Protein AF-A0A6I7R7X5-F1 (afdb_monomer_lite)

Structure (mmCIF, N/CA/C/O backbone):
data_AF-A0A6I7R7X5-F1
#
_entry.id   AF-A0A6I7R7X5-F1
#
loop_
_atom_site.group_PDB
_atom_site.id
_atom_site.type_symbol
_atom_site.label_atom_id
_atom_site.label_alt_id
_atom_site.label_comp_id
_atom_site.label_asym_id
_atom_site.label_entity_id
_atom_site.label_seq_id
_atom_site.pdbx_PDB_ins_code
_atom_site.Cartn_x
_atom_site.Cartn_y
_atom_site.Cartn_z
_atom_site.occupancy
_atom_site.B_iso_or_equiv
_atom_site.auth_seq_id
_atom_site.auth_comp_id
_atom_site.auth_asym_id
_atom_site.auth_atom_id
_atom_site.pdbx_PDB_model_num
ATOM 1 N N . MET A 1 1 ? 7.894 6.195 9.781 1.00 63.88 1 MET A N 1
ATOM 2 C CA . MET A 1 1 ? 9.058 6.650 8.987 1.00 63.88 1 MET A CA 1
ATOM 3 C C . MET A 1 1 ? 8.649 7.909 8.243 1.00 63.88 1 MET A C 1
ATOM 5 O O . MET A 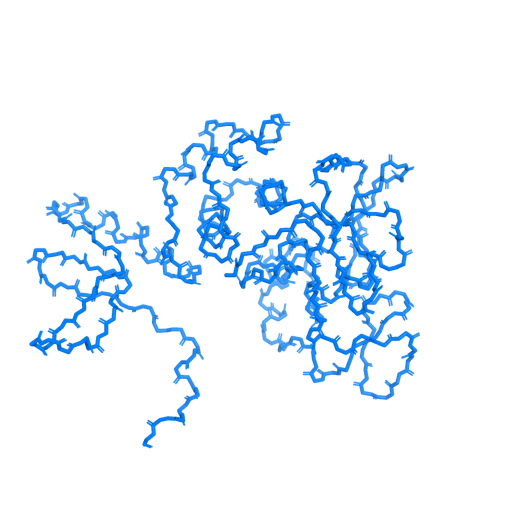1 1 ? 7.535 7.933 7.739 1.00 63.88 1 MET A O 1
ATOM 9 N N . THR A 1 2 ? 9.486 8.947 8.196 1.00 79.88 2 THR A N 1
ATOM 10 C CA . THR A 1 2 ? 9.161 10.170 7.440 1.00 79.88 2 THR A CA 1
ATOM 11 C C . THR A 1 2 ? 9.721 10.036 6.031 1.00 79.88 2 THR A C 1
ATOM 13 O O . THR A 1 2 ? 10.937 9.996 5.860 1.00 79.88 2 THR A O 1
ATOM 16 N N . LEU A 1 3 ? 8.842 9.926 5.036 1.00 90.31 3 LEU A N 1
ATOM 17 C CA . LEU A 1 3 ? 9.225 9.891 3.624 1.00 90.31 3 LEU A CA 1
ATOM 18 C C . LEU A 1 3 ? 9.450 11.313 3.106 1.00 90.31 3 LEU A C 1
ATOM 20 O O . LEU A 1 3 ? 8.731 12.232 3.497 1.00 90.31 3 LEU A O 1
ATOM 24 N N . PHE A 1 4 ? 10.419 11.495 2.212 1.00 92.50 4 PHE A N 1
ATOM 25 C CA . PHE A 1 4 ? 10.677 12.779 1.562 1.00 92.50 4 PHE A CA 1
ATOM 26 C C . PHE A 1 4 ? 11.365 12.586 0.205 1.00 92.50 4 PHE A C 1
ATOM 28 O O . PHE A 1 4 ? 11.971 11.546 -0.060 1.00 92.50 4 PHE A O 1
ATOM 35 N N . ASP A 1 5 ? 11.270 13.599 -0.652 1.00 94.88 5 ASP A N 1
ATOM 36 C CA . ASP A 1 5 ? 11.942 13.624 -1.951 1.00 94.88 5 ASP A CA 1
ATOM 37 C C . ASP A 1 5 ? 13.467 13.730 -1.785 1.00 94.88 5 ASP A C 1
ATOM 39 O O . ASP A 1 5 ? 13.961 14.563 -1.026 1.00 94.88 5 ASP A O 1
ATOM 43 N N . GLY A 1 6 ? 14.219 12.876 -2.476 1.00 92.88 6 GLY A N 1
ATOM 44 C CA . GLY A 1 6 ? 15.670 12.756 -2.339 1.00 92.88 6 GLY A CA 1
ATOM 45 C C . GLY A 1 6 ? 16.131 11.795 -1.240 1.00 92.88 6 GLY A C 1
ATOM 46 O O . GLY A 1 6 ? 17.330 11.727 -0.962 1.00 92.88 6 GLY A O 1
ATOM 47 N N . MET A 1 7 ? 15.225 11.051 -0.592 1.00 92.56 7 MET A N 1
ATOM 48 C CA . MET A 1 7 ? 15.626 10.088 0.438 1.00 92.56 7 MET A CA 1
ATOM 49 C C . MET A 1 7 ? 16.496 8.961 -0.137 1.00 92.56 7 MET A C 1
ATOM 51 O O . MET A 1 7 ? 16.309 8.503 -1.267 1.00 92.56 7 MET A O 1
ATOM 55 N N . THR A 1 8 ? 17.455 8.508 0.670 1.00 90.00 8 THR A N 1
ATOM 56 C CA . THR A 1 8 ? 18.358 7.404 0.335 1.00 90.00 8 THR A CA 1
ATOM 57 C C . THR A 1 8 ? 18.046 6.207 1.213 1.00 90.00 8 THR A C 1
ATOM 59 O O . THR A 1 8 ? 18.073 6.325 2.435 1.00 90.00 8 THR A O 1
ATOM 62 N N . ASN A 1 9 ? 17.808 5.058 0.588 1.00 81.94 9 ASN A N 1
ATOM 63 C CA . ASN A 1 9 ? 17.548 3.795 1.261 1.00 81.94 9 ASN A CA 1
ATOM 64 C C . ASN A 1 9 ? 18.475 2.706 0.712 1.00 81.94 9 ASN A C 1
ATOM 66 O O . ASN A 1 9 ? 18.799 2.672 -0.473 1.00 81.94 9 ASN A O 1
ATOM 70 N N . ALA A 1 10 ? 18.875 1.770 1.566 1.00 75.81 10 ALA A N 1
ATOM 71 C CA . ALA A 1 10 ? 19.396 0.498 1.083 1.00 75.81 10 ALA A CA 1
ATOM 72 C C . ALA A 1 10 ? 18.215 -0.376 0.639 1.00 75.81 10 ALA A C 1
ATOM 74 O O . ALA A 1 10 ? 17.168 -0.375 1.293 1.00 75.81 10 ALA A O 1
ATOM 75 N N . THR A 1 11 ? 18.363 -1.133 -0.450 1.00 72.75 11 THR A N 1
ATOM 76 C CA . THR A 1 11 ? 17.376 -2.180 -0.745 1.00 72.75 11 THR A CA 1
ATOM 77 C C . THR A 1 11 ? 17.617 -3.352 0.201 1.00 72.75 11 THR A C 1
ATOM 79 O O . THR A 1 11 ? 18.746 -3.839 0.272 1.00 72.75 11 THR A O 1
ATOM 82 N N . PRO A 1 12 ? 16.592 -3.883 0.884 1.00 73.19 12 PRO A N 1
ATOM 83 C CA . PRO A 1 12 ? 16.758 -5.128 1.629 1.00 73.19 12 PRO A CA 1
ATOM 84 C C . PRO A 1 12 ? 16.971 -6.331 0.692 1.00 73.19 12 PRO A C 1
ATOM 86 O O . PRO A 1 12 ? 17.407 -7.390 1.136 1.00 73.19 12 PRO A O 1
ATOM 89 N N . TRP A 1 13 ? 16.676 -6.185 -0.606 1.00 82.31 13 TRP A N 1
ATOM 90 C CA . TRP A 1 13 ? 16.773 -7.262 -1.588 1.00 82.31 13 TRP A CA 1
ATOM 91 C C . TRP A 1 13 ? 18.144 -7.284 -2.280 1.00 82.31 13 TRP A C 1
ATOM 93 O O . TRP A 1 13 ? 18.538 -6.274 -2.870 1.00 82.31 13 TRP A O 1
ATOM 103 N N . PRO A 1 14 ? 18.854 -8.425 -2.272 1.00 86.81 14 PRO A N 1
ATOM 104 C CA . PRO A 1 14 ? 20.121 -8.594 -2.979 1.00 86.81 14 PRO A CA 1
ATOM 105 C C . PRO A 1 14 ? 19.879 -8.877 -4.472 1.00 86.81 14 PRO A C 1
ATOM 107 O O . PRO A 1 14 ? 20.069 -10.001 -4.940 1.00 86.81 14 PRO A O 1
ATOM 110 N N . ILE A 1 15 ? 19.418 -7.864 -5.213 1.00 91.12 15 ILE A N 1
ATOM 111 C CA . ILE A 1 15 ? 19.180 -7.957 -6.661 1.00 91.12 15 ILE A CA 1
ATOM 112 C C . ILE A 1 15 ? 20.525 -8.106 -7.387 1.00 91.12 15 ILE A C 1
ATOM 114 O O . ILE A 1 15 ? 21.454 -7.331 -7.15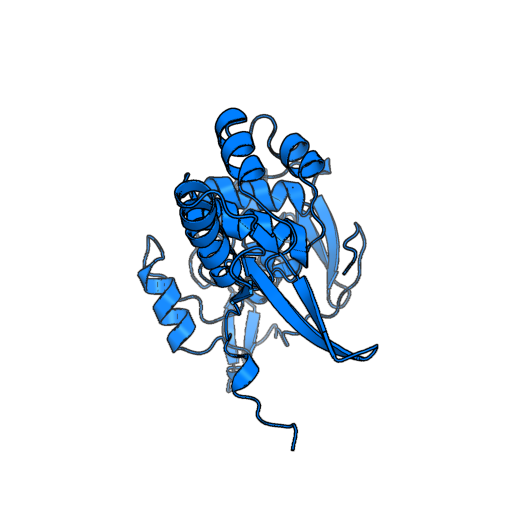9 1.00 91.12 15 ILE A O 1
ATOM 118 N N . LYS A 1 16 ? 20.631 -9.107 -8.264 1.00 90.19 16 LYS A N 1
ATOM 119 C CA . LYS A 1 16 ? 21.828 -9.405 -9.063 1.00 90.19 16 LYS A CA 1
ATOM 120 C C . LYS A 1 16 ? 21.567 -9.148 -10.542 1.00 90.19 16 LYS A C 1
ATOM 122 O O . LYS A 1 16 ? 20.490 -9.471 -11.028 1.00 90.19 16 LYS A O 1
ATOM 127 N N . SER A 1 17 ? 22.574 -8.669 -11.269 1.00 89.81 17 SER A N 1
ATOM 128 C CA . SER A 1 17 ? 22.498 -8.417 -12.723 1.00 89.81 17 SER A CA 1
ATOM 129 C C . SER A 1 17 ? 22.977 -9.595 -13.588 1.00 89.81 17 SER A C 1
ATOM 131 O O . SER A 1 17 ? 23.127 -9.462 -14.801 1.00 89.81 17 SER A O 1
ATOM 133 N N . ALA A 1 18 ? 23.289 -10.739 -12.970 1.00 88.44 18 ALA A N 1
ATOM 134 C CA . ALA A 1 18 ? 23.755 -11.941 -13.651 1.00 88.44 18 ALA A CA 1
ATOM 135 C C . ALA A 1 18 ? 23.091 -13.195 -13.057 1.00 88.44 18 ALA A C 1
ATOM 137 O O . ALA A 1 18 ? 22.827 -13.217 -11.849 1.00 88.44 18 ALA A O 1
ATOM 138 N N . PRO A 1 19 ? 22.848 -14.238 -13.874 1.00 88.56 19 PRO A N 1
ATOM 139 C CA . PRO A 1 19 ? 22.370 -15.522 -13.380 1.00 88.56 19 PRO A CA 1
ATOM 140 C C . PRO A 1 19 ? 23.378 -16.151 -12.412 1.00 88.56 19 PRO A C 1
ATOM 142 O O . PRO A 1 19 ? 24.583 -16.116 -12.657 1.00 88.56 19 PRO A O 1
ATOM 145 N N . ASP A 1 20 ? 22.878 -16.768 -11.347 1.00 88.56 20 ASP A N 1
ATOM 146 C CA . ASP A 1 20 ? 23.680 -17.429 -10.314 1.00 88.56 20 ASP A CA 1
ATOM 147 C C . ASP A 1 20 ? 22.885 -18.625 -9.753 1.00 88.56 20 ASP A C 1
ATOM 149 O O . ASP A 1 20 ? 21.664 -18.493 -9.583 1.00 88.56 20 ASP A O 1
ATOM 153 N N . PRO A 1 21 ? 23.497 -19.800 -9.488 1.00 90.69 21 PRO A N 1
ATOM 154 C CA . PRO A 1 21 ? 22.796 -20.917 -8.863 1.00 90.69 21 PRO A CA 1
ATOM 155 C C . PRO A 1 21 ? 22.046 -20.510 -7.589 1.00 90.69 21 PRO A C 1
ATOM 157 O O . PRO A 1 21 ? 22.566 -19.796 -6.735 1.00 90.69 21 PRO A O 1
ATOM 160 N N . GLY A 1 22 ? 20.801 -20.975 -7.457 1.00 91.94 22 GLY A N 1
ATOM 161 C CA . GLY A 1 22 ? 19.943 -20.610 -6.326 1.00 91.94 22 GLY A CA 1
ATOM 162 C C . GLY A 1 22 ? 19.349 -19.201 -6.413 1.00 91.94 22 GLY A C 1
ATOM 163 O O . GLY A 1 22 ? 18.889 -18.682 -5.399 1.00 91.94 22 GLY A O 1
ATOM 164 N N . CYS A 1 23 ? 19.349 -18.577 -7.594 1.00 94.69 23 CYS A N 1
ATOM 165 C CA . CYS A 1 23 ? 18.595 -17.357 -7.868 1.00 94.69 23 CYS A CA 1
ATOM 166 C C . CYS A 1 23 ? 17.497 -17.612 -8.905 1.00 94.69 23 CYS A C 1
ATOM 168 O O . CYS A 1 23 ? 17.667 -18.420 -9.816 1.00 94.69 23 CYS A O 1
ATOM 170 N N . GLU A 1 24 ? 16.396 -16.878 -8.789 1.00 95.12 24 GLU A N 1
ATOM 171 C CA . GLU A 1 24 ? 15.332 -16.832 -9.787 1.00 95.12 24 GLU A CA 1
ATOM 172 C C . GLU A 1 24 ? 15.307 -15.493 -10.508 1.00 95.12 24 GLU A C 1
ATOM 174 O O . GLU A 1 24 ? 15.680 -14.455 -9.959 1.00 95.12 24 GLU A O 1
ATOM 179 N N . GLN A 1 25 ? 14.882 -15.532 -11.766 1.00 96.81 25 GLN A N 1
ATOM 180 C CA . GLN A 1 25 ? 14.762 -14.350 -12.601 1.00 96.81 25 GLN A CA 1
ATOM 181 C C . GLN A 1 25 ? 13.554 -13.513 -12.168 1.00 96.81 25 GLN A C 1
ATOM 183 O O . GLN A 1 25 ? 12.479 -14.056 -11.933 1.00 96.81 25 GLN A O 1
ATOM 188 N N . ILE A 1 26 ? 13.728 -12.192 -12.082 1.00 96.19 26 ILE A N 1
ATOM 189 C CA . ILE A 1 26 ? 12.667 -11.250 -11.673 1.00 96.19 26 ILE A CA 1
ATOM 190 C C . ILE A 1 26 ? 12.398 -10.152 -12.714 1.00 96.19 26 ILE A C 1
ATOM 192 O O . ILE A 1 26 ? 11.405 -9.437 -12.615 1.00 96.19 26 ILE A O 1
ATOM 196 N N . SER A 1 27 ? 13.279 -10.023 -13.709 1.00 96.56 27 SER A N 1
ATOM 197 C CA . SER A 1 27 ? 13.118 -9.199 -14.912 1.00 96.56 27 SER A CA 1
ATOM 198 C C . SER A 1 27 ? 14.061 -9.703 -16.015 1.00 96.56 27 SER A C 1
ATOM 200 O O . SER A 1 27 ? 14.742 -10.715 -15.836 1.00 96.56 27 SER A O 1
ATOM 202 N N . ALA A 1 28 ? 14.157 -9.018 -17.159 1.00 94.56 28 ALA A N 1
ATOM 203 C CA . ALA A 1 28 ? 14.995 -9.477 -18.269 1.00 94.56 28 ALA A CA 1
ATOM 204 C C . ALA A 1 28 ? 16.484 -9.628 -17.896 1.00 94.56 28 ALA A C 1
ATOM 206 O O . ALA A 1 28 ? 17.160 -10.505 -18.435 1.00 94.56 28 ALA A O 1
ATOM 207 N N . ARG A 1 29 ? 16.998 -8.789 -16.988 1.00 94.56 29 ARG A N 1
ATOM 208 C CA . ARG A 1 29 ? 18.420 -8.742 -16.607 1.00 94.56 29 ARG A CA 1
ATOM 209 C C . ARG A 1 29 ? 18.683 -8.921 -15.116 1.00 94.56 29 ARG A C 1
ATOM 211 O O . ARG A 1 29 ? 19.847 -8.901 -14.725 1.00 94.56 29 ARG A O 1
ATOM 218 N N . HIS A 1 30 ? 17.647 -9.113 -14.303 1.00 96.25 30 HIS A N 1
ATOM 219 C CA . HIS A 1 30 ? 17.798 -9.172 -12.854 1.00 96.25 30 HIS A CA 1
ATOM 220 C C . HIS A 1 30 ? 17.305 -10.477 -12.245 1.00 96.25 30 HIS A C 1
ATOM 222 O O . HIS A 1 30 ? 16.324 -11.080 -12.686 1.00 96.25 30 HIS A O 1
ATOM 228 N N . PHE A 1 31 ? 17.999 -10.877 -11.184 1.00 96.56 31 PHE A N 1
ATOM 229 C CA . PHE A 1 31 ? 17.793 -12.121 -10.462 1.00 96.56 31 PHE A CA 1
ATOM 230 C C . PHE A 1 31 ? 17.778 -11.863 -8.957 1.00 96.56 31 PHE A C 1
ATOM 232 O O . PHE A 1 31 ? 18.444 -10.949 -8.465 1.00 96.56 31 PHE A O 1
ATOM 239 N N . LEU A 1 32 ? 17.049 -12.696 -8.223 1.00 95.62 32 LEU A N 1
ATOM 240 C CA . LEU A 1 32 ? 16.958 -12.650 -6.772 1.00 95.62 32 LEU A CA 1
ATOM 241 C C . LEU A 1 32 ? 17.258 -14.038 -6.186 1.00 95.62 32 LEU A C 1
ATOM 243 O O . LEU A 1 32 ? 16.748 -15.024 -6.716 1.00 95.62 32 LEU A O 1
ATOM 247 N N . PRO A 1 33 ? 18.052 -14.159 -5.107 1.00 95.12 33 PRO A N 1
ATOM 248 C CA . PRO A 1 33 ? 18.221 -15.425 -4.399 1.00 95.12 33 PRO A CA 1
ATOM 249 C C . PRO A 1 33 ? 16.877 -16.025 -3.984 1.00 95.12 33 PRO A C 1
ATOM 251 O O . PRO A 1 33 ? 15.993 -15.298 -3.530 1.00 95.12 33 PRO A O 1
ATOM 254 N N . THR A 1 34 ? 16.737 -17.348 -4.070 1.00 93.75 34 THR A N 1
ATOM 255 C CA . THR A 1 34 ? 15.495 -18.048 -3.698 1.00 93.75 34 THR A CA 1
ATOM 256 C C . THR A 1 34 ? 15.089 -17.785 -2.249 1.00 93.75 34 THR A C 1
ATOM 258 O O . THR A 1 34 ? 13.903 -17.715 -1.946 1.00 93.75 34 THR A O 1
ATOM 261 N N . SER A 1 35 ? 16.058 -17.555 -1.357 1.00 92.88 35 SER A N 1
ATOM 262 C CA . SER A 1 35 ? 15.825 -17.186 0.045 1.00 92.88 35 SER A CA 1
ATOM 263 C C . SER A 1 35 ? 15.178 -15.812 0.241 1.00 92.88 35 SER A C 1
ATOM 265 O O . SER A 1 35 ? 14.648 -15.545 1.315 1.00 92.88 35 SER A O 1
ATOM 267 N N . ALA A 1 36 ? 15.226 -14.941 -0.768 1.00 94.00 36 ALA A N 1
ATOM 268 C CA . ALA A 1 36 ? 14.601 -13.621 -0.757 1.00 94.00 36 ALA A CA 1
ATOM 269 C C . ALA A 1 36 ? 13.276 -13.586 -1.546 1.00 94.00 36 ALA A C 1
ATOM 271 O O . ALA A 1 36 ? 12.643 -12.530 -1.630 1.00 94.00 36 ALA A O 1
ATOM 272 N N . LEU A 1 37 ? 12.847 -14.718 -2.118 1.00 95.12 37 LEU A N 1
ATOM 273 C CA . LEU A 1 37 ? 11.518 -14.858 -2.707 1.00 95.12 37 LEU A CA 1
ATOM 274 C C . LEU A 1 37 ? 10.446 -14.932 -1.619 1.00 95.12 37 LEU A C 1
ATOM 276 O O . LEU A 1 37 ? 10.689 -15.277 -0.462 1.00 95.12 37 LEU A O 1
ATOM 280 N N . ARG A 1 38 ? 9.220 -14.613 -2.019 1.00 95.00 38 ARG A N 1
ATOM 281 C CA . ARG A 1 38 ? 8.042 -14.702 -1.164 1.00 95.00 38 ARG A CA 1
ATOM 282 C C . ARG A 1 38 ? 7.687 -16.170 -0.903 1.00 95.00 38 ARG A C 1
ATOM 284 O O . ARG A 1 38 ? 7.879 -17.015 -1.779 1.00 95.00 38 ARG A O 1
ATOM 291 N N . PRO A 1 39 ? 7.104 -16.495 0.264 1.00 94.94 39 PRO A N 1
ATOM 292 C CA . PRO A 1 39 ? 6.680 -17.858 0.544 1.00 94.94 39 PRO A CA 1
ATOM 293 C C . PRO A 1 39 ? 5.572 -18.294 -0.423 1.00 94.94 39 PRO A C 1
ATOM 295 O O . PRO A 1 39 ? 4.612 -17.557 -0.661 1.00 94.94 39 PRO A O 1
ATOM 298 N N . THR A 1 40 ? 5.667 -19.525 -0.932 1.00 95.31 40 THR A N 1
ATOM 299 C CA . THR A 1 40 ? 4.779 -20.066 -1.977 1.00 95.31 40 THR A CA 1
ATOM 300 C C . THR A 1 40 ? 3.294 -19.936 -1.636 1.00 95.31 40 THR A C 1
ATOM 302 O O . THR A 1 40 ? 2.494 -19.587 -2.497 1.00 95.31 40 THR A O 1
ATOM 305 N N . TRP A 1 41 ? 2.905 -20.160 -0.376 1.00 95.00 41 TRP A N 1
ATOM 306 C CA . TRP A 1 41 ? 1.501 -20.056 0.036 1.00 95.00 41 TRP A CA 1
ATOM 307 C C . TRP A 1 41 ? 0.928 -18.644 -0.163 1.00 95.00 41 TRP A C 1
ATOM 309 O O . TRP A 1 41 ? -0.240 -18.514 -0.526 1.00 95.00 41 TRP A O 1
ATOM 319 N N . ALA A 1 42 ? 1.737 -17.598 0.041 1.00 94.06 42 ALA A N 1
ATOM 320 C CA . ALA A 1 42 ? 1.312 -16.210 -0.126 1.00 94.06 42 ALA A CA 1
ATOM 321 C C . ALA A 1 42 ? 1.200 -15.855 -1.612 1.00 94.06 42 ALA A C 1
ATOM 323 O O . ALA A 1 42 ? 0.231 -15.227 -2.027 1.00 94.06 42 ALA A O 1
ATOM 324 N N . VAL A 1 43 ? 2.146 -16.337 -2.424 1.00 96.69 43 VAL A N 1
ATOM 325 C CA . VAL A 1 43 ? 2.123 -16.176 -3.886 1.00 96.69 43 VAL A CA 1
ATOM 326 C C . VAL A 1 43 ? 0.859 -16.804 -4.478 1.00 96.69 43 VAL A C 1
ATOM 328 O O . VAL A 1 43 ? 0.140 -16.150 -5.229 1.00 96.69 43 VAL A O 1
ATOM 331 N N . LEU A 1 44 ? 0.539 -18.040 -4.084 1.00 96.69 44 LEU A N 1
ATOM 332 C CA . LEU A 1 44 ? -0.663 -18.745 -4.538 1.00 96.69 44 LEU A CA 1
ATOM 333 C C . LEU A 1 44 ? -1.960 -18.116 -4.006 1.00 96.69 44 LEU A C 1
ATOM 335 O O . LEU A 1 44 ? -3.005 -18.202 -4.651 1.00 96.69 44 LEU A O 1
ATOM 339 N N . ALA A 1 45 ? -1.938 -17.515 -2.814 1.00 94.38 45 ALA A N 1
ATOM 340 C CA . ALA A 1 45 ? -3.091 -16.790 -2.291 1.00 94.38 45 ALA A CA 1
ATOM 341 C C . ALA A 1 45 ? -3.406 -15.558 -3.148 1.00 94.38 45 ALA A C 1
ATOM 343 O O . ALA A 1 45 ? -4.545 -15.428 -3.593 1.00 94.38 45 ALA A O 1
ATOM 344 N N . ASP A 1 46 ? -2.400 -14.740 -3.450 1.00 95.06 46 ASP A N 1
ATOM 345 C CA . ASP A 1 46 ? -2.561 -13.539 -4.272 1.00 95.06 46 ASP A CA 1
ATOM 346 C C . ASP A 1 46 ? -2.894 -13.870 -5.732 1.00 95.06 46 ASP A C 1
ATOM 348 O O . ASP A 1 46 ? -3.741 -13.228 -6.348 1.00 95.06 46 ASP A O 1
ATOM 352 N N . ALA A 1 47 ? -2.287 -14.917 -6.297 1.00 96.25 47 ALA A N 1
ATOM 353 C CA . ALA A 1 47 ? -2.590 -15.344 -7.660 1.00 96.25 47 ALA A CA 1
ATOM 354 C C . ALA A 1 47 ? -4.069 -15.743 -7.824 1.00 96.25 47 ALA A C 1
ATOM 356 O O . ALA A 1 47 ? -4.657 -15.518 -8.877 1.00 96.25 47 ALA A O 1
ATOM 357 N N . ARG A 1 48 ? -4.719 -16.287 -6.784 1.00 95.56 48 ARG A N 1
ATOM 358 C CA . ARG A 1 48 ? -6.152 -16.637 -6.843 1.00 95.56 48 ARG A CA 1
ATOM 359 C C . ARG A 1 48 ? -7.071 -15.422 -6.942 1.00 95.56 48 ARG A C 1
ATOM 361 O O . ARG A 1 48 ? -8.162 -15.555 -7.491 1.00 95.56 48 ARG A O 1
ATOM 368 N N . THR A 1 49 ? -6.663 -14.275 -6.408 1.00 89.94 49 THR A N 1
ATOM 369 C CA . THR A 1 49 ? -7.437 -13.025 -6.471 1.00 89.94 49 THR A CA 1
ATOM 370 C C . THR A 1 49 ? -6.993 -12.122 -7.622 1.00 89.94 49 THR A C 1
ATOM 372 O O . THR A 1 49 ? -7.735 -11.226 -8.019 1.00 89.94 49 THR A O 1
ATOM 375 N N . HIS A 1 50 ? -5.825 -12.383 -8.215 1.00 93.69 50 HIS A N 1
ATOM 376 C CA . HIS A 1 50 ? -5.334 -11.654 -9.376 1.00 93.69 50 HIS A CA 1
ATOM 377 C C . HIS A 1 50 ? -6.200 -11.912 -10.631 1.00 93.69 50 HIS A C 1
ATOM 379 O O . HIS A 1 50 ? -6.403 -13.074 -10.998 1.00 93.69 50 HIS A O 1
ATOM 385 N N . PRO A 1 51 ? -6.616 -10.877 -11.395 1.00 91.81 51 PRO A N 1
ATOM 386 C CA . PRO A 1 51 ? -7.496 -11.033 -12.564 1.00 91.81 51 PRO A CA 1
ATOM 387 C C . PRO A 1 51 ? -6.975 -11.963 -13.669 1.00 91.81 51 PRO A C 1
ATOM 389 O O . PRO A 1 51 ? -7.747 -12.460 -14.484 1.00 91.81 51 PRO A O 1
ATOM 392 N N . ARG A 1 52 ? -5.653 -12.160 -13.728 1.00 95.31 52 ARG A N 1
ATOM 393 C CA . ARG A 1 52 ? -4.968 -13.014 -14.716 1.00 95.31 52 ARG A CA 1
ATOM 394 C C . ARG A 1 52 ? -4.285 -14.236 -14.098 1.00 95.31 52 ARG A C 1
ATOM 396 O O . ARG A 1 52 ? -3.514 -14.895 -14.781 1.00 95.31 52 ARG A O 1
ATOM 403 N N . SER A 1 53 ? -4.508 -14.479 -12.807 1.00 96.00 53 SER A N 1
ATOM 404 C CA . SER A 1 53 ? -3.893 -15.578 -12.055 1.00 96.00 53 SER A CA 1
ATOM 405 C C . SER A 1 53 ? -2.368 -15.654 -12.168 1.00 96.00 53 SER A C 1
ATOM 407 O O . SER A 1 53 ? -1.806 -16.725 -12.371 1.00 96.00 53 SER A O 1
ATOM 409 N N . ILE A 1 54 ? -1.698 -14.501 -12.070 1.00 96.56 54 ILE A N 1
ATOM 410 C CA . ILE A 1 54 ? -0.241 -14.425 -12.191 1.00 96.56 54 ILE A CA 1
ATOM 411 C C . ILE A 1 54 ? 0.384 -14.642 -10.822 1.00 96.56 54 ILE A C 1
ATOM 413 O O . ILE A 1 54 ? -0.027 -14.043 -9.830 1.00 96.56 54 ILE A O 1
ATOM 417 N N . GLU A 1 55 ? 1.407 -15.483 -10.798 1.00 97.12 55 GLU A N 1
ATOM 418 C CA . GLU A 1 55 ? 2.201 -15.767 -9.616 1.00 97.12 55 GLU A CA 1
ATOM 419 C C . GLU A 1 55 ? 3.393 -14.811 -9.543 1.00 97.12 55 GLU A C 1
ATOM 421 O O . GLU A 1 55 ? 4.332 -14.877 -10.336 1.00 97.12 55 GLU A O 1
ATOM 426 N N . TYR A 1 56 ? 3.358 -13.908 -8.567 1.00 97.06 56 TYR A N 1
ATOM 427 C CA . TYR A 1 56 ? 4.454 -12.986 -8.286 1.00 97.06 56 TYR A CA 1
ATOM 428 C C . TYR A 1 56 ? 5.330 -13.522 -7.156 1.00 97.06 56 TYR A C 1
ATOM 430 O O . TYR A 1 56 ? 5.112 -13.194 -5.989 1.00 97.06 56 TYR A O 1
ATOM 438 N N . GLY A 1 57 ? 6.320 -14.349 -7.506 1.00 95.75 57 GLY A N 1
ATOM 439 C CA . GLY A 1 57 ? 7.260 -14.937 -6.543 1.00 95.75 57 GLY A CA 1
ATOM 440 C C . GLY A 1 57 ? 8.196 -13.918 -5.888 1.00 95.75 57 GLY A C 1
ATOM 441 O O . GLY A 1 57 ? 8.484 -14.005 -4.697 1.00 95.75 57 GLY A O 1
ATOM 442 N N . ALA A 1 58 ? 8.648 -12.917 -6.641 1.00 96.62 58 ALA A N 1
ATOM 443 C CA . ALA A 1 58 ? 9.537 -11.880 -6.128 1.00 96.62 58 ALA A CA 1
ATOM 444 C C . ALA A 1 58 ? 8.770 -10.733 -5.440 1.00 96.62 58 ALA A C 1
ATOM 446 O O . ALA A 1 58 ? 7.698 -10.348 -5.930 1.00 96.62 58 ALA A O 1
ATOM 447 N N . PRO A 1 59 ? 9.328 -10.135 -4.364 1.00 96.56 59 PRO A N 1
ATOM 448 C CA . PRO A 1 59 ? 8.744 -8.966 -3.711 1.00 96.56 59 PRO A CA 1
ATOM 449 C C . PRO A 1 59 ? 8.448 -7.828 -4.695 1.00 96.56 59 PRO A C 1
ATOM 451 O O . PRO A 1 59 ? 9.276 -7.512 -5.555 1.00 96.56 59 PRO A O 1
ATOM 454 N N . ALA A 1 60 ? 7.288 -7.183 -4.571 1.00 97.12 60 ALA A N 1
ATOM 455 C CA . ALA A 1 60 ? 6.809 -6.165 -5.508 1.00 97.12 60 ALA A CA 1
ATOM 456 C C . ALA A 1 60 ? 7.789 -5.000 -5.677 1.00 97.12 60 ALA A C 1
ATOM 458 O O . ALA A 1 60 ? 8.007 -4.533 -6.794 1.00 97.12 60 ALA A O 1
ATOM 459 N N . ALA A 1 61 ? 8.423 -4.566 -4.590 1.00 96.38 61 ALA A N 1
ATOM 460 C CA . ALA A 1 61 ? 9.435 -3.520 -4.628 1.00 96.38 61 ALA A CA 1
ATOM 461 C C . ALA A 1 61 ? 10.718 -3.964 -5.350 1.00 96.38 61 ALA A C 1
ATOM 463 O O . ALA A 1 61 ? 11.260 -3.197 -6.141 1.00 96.38 61 ALA A O 1
ATOM 464 N N . ALA A 1 62 ? 11.168 -5.211 -5.155 1.00 96.75 62 ALA A N 1
ATOM 465 C CA . ALA A 1 62 ? 12.316 -5.755 -5.881 1.00 96.75 62 ALA A CA 1
ATOM 466 C C . ALA A 1 62 ? 12.042 -5.808 -7.392 1.00 96.75 62 ALA A C 1
ATOM 468 O O . ALA A 1 62 ? 12.864 -5.343 -8.181 1.00 96.75 62 ALA A O 1
ATOM 469 N N . ARG A 1 63 ? 10.852 -6.290 -7.788 1.00 97.44 63 ARG A N 1
ATOM 470 C CA . ARG A 1 63 ? 10.396 -6.274 -9.190 1.00 97.44 63 ARG A CA 1
ATOM 471 C C . ARG A 1 63 ? 10.352 -4.852 -9.747 1.00 97.44 63 ARG A C 1
ATOM 473 O O . ARG A 1 63 ? 10.833 -4.607 -10.847 1.00 97.44 63 ARG A O 1
ATOM 480 N N . ALA A 1 64 ? 9.791 -3.912 -8.985 1.00 97.69 64 ALA A N 1
ATOM 481 C CA . ALA A 1 64 ? 9.658 -2.517 -9.393 1.00 97.69 64 ALA A CA 1
ATOM 482 C C . ALA A 1 64 ? 11.012 -1.850 -9.658 1.00 97.69 64 ALA A C 1
ATOM 484 O O . ALA A 1 64 ? 11.169 -1.209 -10.692 1.00 97.69 64 ALA A O 1
ATOM 485 N N . LEU A 1 65 ? 11.982 -2.027 -8.758 1.00 96.88 65 LEU A N 1
ATOM 486 C CA . LEU A 1 65 ? 13.324 -1.462 -8.909 1.00 96.88 65 LEU A CA 1
ATOM 487 C C . LEU A 1 65 ? 14.073 -2.104 -10.084 1.00 96.88 65 LEU A C 1
ATOM 489 O O . LEU A 1 65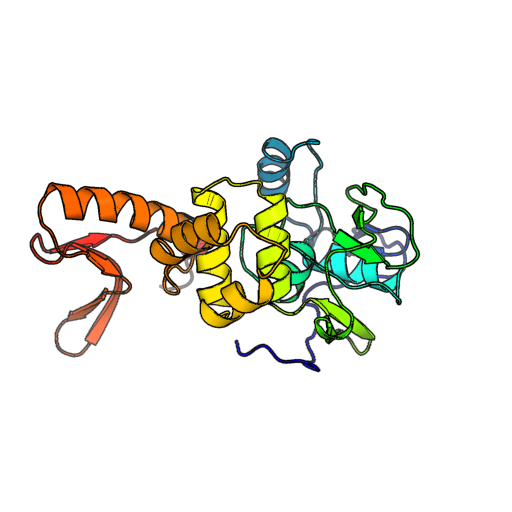 ? 14.581 -1.381 -10.934 1.00 96.88 65 LEU A O 1
ATOM 493 N N . ALA A 1 66 ? 14.059 -3.437 -10.193 1.00 96.62 66 ALA A N 1
ATOM 494 C CA . ALA A 1 66 ? 14.699 -4.156 -11.298 1.00 96.62 66 ALA A CA 1
ATOM 495 C C . ALA A 1 66 ? 14.159 -3.727 -12.675 1.00 96.62 66 ALA A C 1
ATOM 497 O O . ALA A 1 66 ? 14.922 -3.452 -13.601 1.00 96.62 66 ALA A O 1
ATOM 498 N N . LEU A 1 67 ? 12.834 -3.626 -12.811 1.00 97.38 67 LEU A N 1
ATOM 499 C CA . LEU A 1 67 ? 12.193 -3.208 -14.060 1.00 97.38 67 LEU A CA 1
ATOM 500 C C . LEU A 1 67 ? 12.383 -1.712 -14.344 1.00 97.38 67 LEU A C 1
ATOM 502 O O . LEU A 1 67 ? 12.510 -1.322 -15.502 1.00 97.38 67 LEU A O 1
ATOM 506 N N . ALA A 1 68 ? 12.427 -0.863 -13.317 1.00 96.69 68 ALA A N 1
ATOM 507 C CA . ALA A 1 68 ? 12.711 0.559 -13.494 1.00 96.69 68 ALA A CA 1
ATOM 508 C C . ALA A 1 68 ? 14.171 0.817 -13.897 1.00 96.69 68 ALA A C 1
ATOM 510 O O . ALA A 1 68 ? 14.422 1.727 -14.680 1.00 96.69 68 ALA A O 1
ATOM 511 N N . GLU A 1 69 ? 15.125 0.003 -13.438 1.00 95.19 69 GLU A N 1
ATOM 512 C CA . GLU A 1 69 ? 16.528 0.087 -13.870 1.00 95.19 69 GLU A CA 1
ATOM 513 C C . GLU A 1 69 ? 16.683 -0.255 -15.365 1.00 95.19 69 GLU A C 1
ATOM 515 O O . GLU A 1 69 ? 17.457 0.377 -16.085 1.00 95.19 69 GLU A O 1
ATOM 520 N N . GLU A 1 70 ? 15.877 -1.192 -15.875 1.00 94.81 70 GLU A N 1
ATOM 521 C CA . GLU A 1 70 ? 15.785 -1.505 -17.311 1.00 94.81 70 GLU A CA 1
ATOM 522 C C . GLU A 1 70 ? 15.066 -0.411 -18.125 1.00 94.81 70 GLU A C 1
ATOM 524 O O . GLU A 1 70 ? 15.201 -0.345 -19.352 1.00 94.81 70 GLU A O 1
ATOM 529 N N . HIS A 1 71 ? 14.346 0.487 -17.447 1.00 94.62 71 HIS A N 1
ATOM 530 C CA . HIS A 1 71 ? 13.617 1.610 -18.031 1.00 94.62 71 HIS A CA 1
ATOM 531 C C . HIS A 1 71 ? 13.928 2.937 -17.306 1.00 94.62 71 HIS A C 1
ATOM 533 O O . HIS A 1 71 ? 13.030 3.501 -16.676 1.00 94.62 71 HIS A O 1
ATOM 539 N N . PRO A 1 72 ? 15.147 3.503 -17.430 1.00 92.25 72 PRO A N 1
ATOM 540 C CA . PRO A 1 72 ? 15.602 4.633 -16.599 1.00 92.25 72 PRO A CA 1
ATOM 541 C C . PRO A 1 72 ? 14.738 5.903 -16.675 1.00 92.25 72 PRO A C 1
ATOM 543 O O . PRO A 1 72 ? 14.675 6.689 -15.735 1.00 92.25 72 PRO A O 1
ATOM 546 N N . GLU A 1 73 ? 14.040 6.107 -17.794 1.00 92.81 73 GLU A N 1
ATOM 547 C CA . GLU A 1 73 ? 13.150 7.258 -18.011 1.00 92.81 73 GLU A CA 1
ATOM 548 C C . GLU A 1 73 ? 11.762 7.088 -17.365 1.00 92.81 73 GLU A C 1
ATOM 550 O O . GLU A 1 73 ? 10.933 8.005 -17.392 1.00 92.81 73 GLU A O 1
ATOM 555 N N . SER A 1 74 ? 11.474 5.901 -16.830 1.00 96.81 74 SER A N 1
ATOM 556 C CA . SER A 1 74 ? 10.175 5.554 -16.264 1.00 96.81 74 SER A CA 1
ATOM 557 C C . SER A 1 74 ? 9.939 6.175 -14.890 1.00 96.81 74 SER A C 1
ATOM 559 O O . SER A 1 74 ? 10.863 6.608 -14.207 1.00 96.81 74 SER A O 1
ATOM 561 N N . ILE A 1 75 ? 8.671 6.216 -14.483 1.00 98.25 75 ILE A N 1
ATOM 562 C CA . ILE A 1 75 ? 8.265 6.535 -13.113 1.00 98.25 75 ILE A CA 1
ATOM 563 C C . ILE A 1 75 ? 7.551 5.311 -12.538 1.00 98.25 75 ILE A C 1
ATOM 565 O O . ILE A 1 75 ? 6.580 4.837 -13.134 1.00 98.25 75 ILE A O 1
ATOM 569 N N . ILE A 1 76 ? 7.990 4.826 -11.378 1.00 98.38 76 ILE A N 1
ATOM 570 C CA . ILE A 1 76 ? 7.310 3.755 -10.638 1.00 98.38 76 ILE A CA 1
ATOM 571 C C . ILE A 1 76 ? 6.010 4.316 -10.041 1.00 98.38 76 ILE A C 1
ATOM 573 O O . ILE A 1 76 ? 6.023 5.386 -9.426 1.00 98.38 76 ILE A O 1
ATOM 577 N N . VAL A 1 77 ? 4.881 3.619 -10.221 1.00 98.31 77 VAL A N 1
ATOM 578 C CA . VAL A 1 77 ? 3.551 4.085 -9.778 1.00 98.31 77 VAL A CA 1
ATOM 579 C C . VAL A 1 77 ? 2.686 2.969 -9.176 1.00 98.31 77 VAL A C 1
ATOM 581 O O . VAL A 1 77 ? 3.015 1.788 -9.254 1.00 98.31 77 VAL A O 1
ATOM 584 N N . GLY A 1 78 ? 1.547 3.346 -8.592 1.00 97.12 78 GLY A N 1
ATOM 585 C CA . GLY A 1 78 ? 0.546 2.437 -8.029 1.00 97.12 78 GLY A CA 1
ATOM 586 C C . GLY A 1 78 ? 1.075 1.583 -6.873 1.00 97.12 78 GLY A C 1
ATOM 587 O O . GLY A 1 78 ? 1.899 2.021 -6.067 1.00 97.12 78 GLY A O 1
ATOM 588 N N . HIS A 1 79 ? 0.615 0.334 -6.812 1.00 97.75 79 HIS A N 1
ATOM 589 C CA . HIS A 1 79 ? 1.061 -0.640 -5.811 1.00 97.75 79 HIS A CA 1
ATOM 590 C C . HIS A 1 79 ? 2.581 -0.863 -5.837 1.00 97.75 79 HIS A C 1
ATOM 592 O O . HIS A 1 79 ? 3.188 -1.044 -4.787 1.00 97.75 79 HIS A O 1
ATOM 598 N N . SER A 1 80 ? 3.225 -0.752 -7.004 1.00 97.75 80 SER A N 1
ATOM 599 C CA . SER A 1 80 ? 4.682 -0.891 -7.130 1.00 97.75 80 SER A CA 1
ATOM 600 C C . SER A 1 80 ? 5.439 0.202 -6.380 1.00 97.75 80 SER A C 1
ATOM 602 O O . SER A 1 80 ? 6.391 -0.086 -5.664 1.00 97.75 80 SER A O 1
ATOM 604 N N . ALA A 1 81 ? 5.000 1.456 -6.498 1.00 98.06 81 ALA A N 1
ATOM 605 C CA . ALA A 1 81 ? 5.616 2.563 -5.770 1.00 98.06 81 ALA A CA 1
ATOM 606 C C . ALA A 1 81 ? 5.301 2.502 -4.270 1.00 98.06 81 ALA A C 1
ATOM 608 O O . ALA A 1 81 ? 6.181 2.772 -3.459 1.00 98.06 81 ALA A O 1
ATOM 609 N N . LEU A 1 82 ? 4.089 2.080 -3.890 1.00 98.19 82 LEU A N 1
ATOM 610 C CA . LEU A 1 82 ? 3.752 1.829 -2.484 1.00 98.19 82 LEU A CA 1
ATOM 611 C C . LEU A 1 82 ? 4.673 0.771 -1.862 1.00 98.19 82 LEU A C 1
ATOM 613 O O . LEU A 1 82 ? 5.181 0.982 -0.764 1.00 98.19 82 LEU A O 1
ATOM 617 N N . ALA A 1 83 ? 4.962 -0.312 -2.590 1.00 96.94 83 ALA A N 1
ATOM 618 C CA . ALA A 1 83 ? 5.925 -1.319 -2.158 1.00 96.94 83 ALA A CA 1
ATOM 619 C C . ALA A 1 83 ? 7.336 -0.729 -1.993 1.00 96.94 83 ALA A C 1
ATOM 621 O O . ALA A 1 83 ? 8.003 -1.008 -1.001 1.00 96.94 83 ALA A O 1
ATOM 622 N N . VAL A 1 84 ? 7.791 0.115 -2.929 1.00 96.75 84 VAL A N 1
ATOM 623 C CA . VAL A 1 84 ? 9.107 0.783 -2.845 1.00 96.75 84 VAL A CA 1
ATOM 624 C C . VAL A 1 84 ? 9.211 1.699 -1.619 1.00 96.75 84 VAL A C 1
ATOM 626 O O . VAL A 1 84 ? 10.271 1.767 -0.999 1.00 96.75 84 VAL A O 1
ATOM 629 N N . TYR A 1 85 ? 8.118 2.354 -1.220 1.00 95.88 85 TYR A N 1
ATOM 630 C CA . TYR A 1 85 ? 8.060 3.119 0.032 1.00 95.88 85 TYR A CA 1
ATOM 631 C C . TYR A 1 85 ? 7.983 2.249 1.295 1.00 95.88 85 TYR A C 1
ATOM 633 O O . TYR A 1 85 ? 8.052 2.782 2.403 1.00 95.88 85 TYR A O 1
ATOM 641 N N . GLY A 1 86 ? 7.865 0.929 1.143 1.00 93.81 86 GLY A N 1
ATOM 642 C CA . GLY A 1 86 ? 7.781 -0.020 2.246 1.00 93.81 86 GLY A CA 1
ATOM 643 C C . GLY A 1 86 ? 6.378 -0.168 2.825 1.00 93.81 86 GLY A C 1
ATOM 644 O O . GLY A 1 86 ? 6.260 -0.499 4.002 1.00 93.81 86 GLY A O 1
ATOM 645 N N . LEU A 1 87 ? 5.317 0.087 2.045 1.00 95.31 87 LEU A N 1
ATOM 646 C CA . LEU A 1 87 ? 3.953 -0.179 2.505 1.00 95.31 87 LEU A CA 1
ATOM 647 C C . LEU A 1 87 ? 3.803 -1.678 2.828 1.00 95.31 87 LEU A C 1
ATOM 649 O O . LEU A 1 87 ? 4.030 -2.505 1.939 1.00 95.31 87 LEU A O 1
ATOM 653 N N . PRO A 1 88 ? 3.424 -2.044 4.064 1.00 90.31 88 PRO A N 1
ATOM 654 C CA . PRO A 1 88 ? 3.233 -3.437 4.424 1.00 90.31 88 PRO A CA 1
ATOM 655 C C . PRO A 1 88 ? 1.886 -3.942 3.903 1.00 90.31 88 PRO A C 1
ATOM 657 O O . PRO A 1 88 ? 0.879 -3.236 3.957 1.00 90.31 88 PRO A O 1
ATOM 660 N N . HIS A 1 89 ? 1.859 -5.206 3.473 1.00 88.31 89 HIS A N 1
ATOM 661 C CA . HIS A 1 89 ? 0.668 -5.878 2.938 1.00 88.31 89 HIS A CA 1
ATOM 662 C C . HIS A 1 89 ? 0.098 -5.194 1.674 1.00 88.31 89 HIS A C 1
ATOM 664 O O . HIS A 1 89 ? 0.589 -4.165 1.224 1.00 88.31 89 HIS A O 1
ATOM 670 N N . LEU A 1 90 ? -0.927 -5.791 1.054 1.00 93.62 90 LEU A N 1
ATOM 671 C CA . LEU A 1 90 ? -1.729 -5.211 -0.046 1.00 93.62 90 LEU A CA 1
ATOM 672 C C . LEU A 1 90 ? -1.011 -4.892 -1.374 1.00 93.62 90 LEU A C 1
ATOM 674 O O . LEU A 1 90 ? -1.680 -4.595 -2.356 1.00 93.62 90 LEU A O 1
ATOM 678 N N . VAL A 1 91 ? 0.320 -4.944 -1.447 1.00 95.88 91 VAL A N 1
ATOM 679 C CA . VAL A 1 91 ? 1.082 -4.525 -2.642 1.00 95.88 91 VAL A CA 1
ATOM 680 C C . VAL A 1 91 ? 1.651 -5.681 -3.457 1.00 95.88 91 VAL A C 1
ATOM 682 O O . VAL A 1 91 ? 1.919 -5.530 -4.647 1.00 95.88 91 VAL A O 1
ATOM 685 N N . GLU A 1 92 ? 1.844 -6.835 -2.826 1.00 95.31 92 GLU A N 1
ATOM 686 C CA . GLU A 1 92 ? 2.696 -7.898 -3.358 1.00 95.31 92 GLU A CA 1
ATOM 687 C C . GLU A 1 92 ? 2.105 -8.637 -4.570 1.00 95.31 92 GLU A C 1
ATOM 689 O O . GLU A 1 92 ? 2.835 -8.992 -5.500 1.00 95.31 92 GLU A O 1
ATOM 694 N N . GLY A 1 93 ? 0.783 -8.831 -4.574 1.00 94.31 93 GLY A N 1
ATOM 695 C CA . GLY A 1 93 ? 0.037 -9.554 -5.607 1.00 94.31 93 GLY A CA 1
ATOM 696 C C . GLY A 1 93 ? -0.250 -8.774 -6.892 1.00 94.31 93 GLY A C 1
ATOM 697 O O . GLY A 1 93 ? -0.878 -9.318 -7.797 1.00 94.31 93 GLY A O 1
ATOM 698 N N . TRP A 1 94 ? 0.175 -7.512 -6.985 1.00 95.88 94 TRP A N 1
ATOM 699 C CA . TRP A 1 94 ? -0.161 -6.635 -8.107 1.00 95.88 94 TRP A CA 1
ATOM 700 C C . TRP A 1 94 ? 0.912 -6.609 -9.205 1.00 95.88 94 TRP A C 1
ATOM 702 O O . TRP A 1 94 ? 2.118 -6.738 -8.945 1.00 95.88 94 TRP A O 1
ATOM 712 N N . ASP A 1 95 ? 0.462 -6.353 -10.438 1.00 97.00 95 ASP A N 1
ATOM 713 C CA . ASP A 1 95 ? 1.311 -6.029 -11.588 1.00 97.00 95 ASP A CA 1
ATOM 714 C C . ASP A 1 95 ? 2.345 -4.944 -11.239 1.00 97.00 95 ASP A C 1
ATOM 716 O O . ASP A 1 95 ? 2.016 -3.906 -10.648 1.00 97.00 95 ASP A O 1
ATOM 720 N N . THR A 1 96 ? 3.591 -5.121 -11.691 1.00 98.12 96 THR A N 1
ATOM 721 C CA . THR A 1 96 ? 4.554 -4.014 -11.660 1.00 98.12 96 THR A CA 1
ATOM 722 C C . THR A 1 96 ? 4.129 -2.955 -12.669 1.00 98.12 96 THR A C 1
ATOM 724 O O . THR A 1 96 ? 4.028 -3.261 -13.851 1.00 98.12 96 THR A O 1
ATOM 727 N N . THR A 1 97 ? 3.896 -1.713 -12.239 1.00 98.00 97 THR A N 1
ATOM 728 C CA . THR A 1 97 ? 3.416 -0.642 -13.123 1.00 98.00 97 THR A CA 1
ATOM 729 C C . THR A 1 97 ? 4.421 0.497 -13.240 1.00 98.00 97 THR A C 1
ATOM 731 O O . THR A 1 97 ? 4.838 1.085 -12.240 1.00 98.00 97 THR A O 1
ATOM 734 N N . LEU A 1 98 ? 4.746 0.855 -14.483 1.00 98.25 98 LEU A N 1
ATOM 735 C CA . LEU A 1 98 ? 5.610 1.980 -14.825 1.00 98.25 98 LEU A CA 1
ATOM 736 C C . LEU A 1 98 ? 4.865 2.983 -15.716 1.00 98.25 98 LEU A C 1
ATOM 738 O O . LEU A 1 98 ? 4.083 2.612 -16.597 1.00 98.25 98 LEU A O 1
ATOM 742 N N . VAL A 1 99 ? 5.130 4.274 -15.515 1.00 97.69 99 VAL A N 1
ATOM 743 C CA . VAL A 1 99 ? 4.714 5.335 -16.441 1.00 97.69 99 VAL A CA 1
ATOM 744 C C . VAL A 1 99 ? 5.866 5.664 -17.380 1.00 97.69 99 VAL A C 1
ATOM 746 O O . VAL A 1 99 ? 6.918 6.113 -16.930 1.00 97.69 99 VAL A O 1
ATOM 749 N N . LEU A 1 100 ? 5.647 5.493 -18.686 1.00 94.50 100 LEU A N 1
ATOM 750 C CA . LEU A 1 100 ? 6.547 5.957 -19.746 1.00 94.50 100 LEU A CA 1
ATOM 751 C C . LEU A 1 100 ? 5.759 6.876 -20.701 1.00 94.50 100 LEU A C 1
ATOM 753 O O . LEU A 1 100 ? 5.012 6.385 -21.551 1.00 94.50 100 LEU A O 1
ATOM 757 N N . PRO A 1 101 ? 5.925 8.213 -20.630 1.00 81.88 101 PRO A N 1
ATOM 758 C CA . PRO A 1 101 ? 5.079 9.171 -21.362 1.00 81.88 101 PRO A CA 1
ATOM 759 C C . PRO A 1 101 ? 5.086 9.042 -22.896 1.00 81.88 101 PRO A C 1
ATOM 761 O O . PRO A 1 101 ? 4.159 9.509 -23.572 1.00 81.88 101 PRO A O 1
ATOM 764 N N . ARG A 1 102 ? 6.150 8.446 -23.450 1.00 84.31 102 ARG A N 1
ATOM 765 C CA . ARG A 1 102 ? 6.369 8.272 -24.895 1.00 84.31 102 ARG A CA 1
ATOM 766 C C . ARG A 1 102 ? 6.112 6.844 -25.389 1.00 84.31 102 ARG A C 1
ATOM 768 O O . ARG A 1 102 ? 6.141 6.631 -26.596 1.00 84.31 102 ARG A O 1
ATOM 775 N N . ALA A 1 103 ? 5.858 5.891 -24.494 1.00 86.19 103 ALA A N 1
ATOM 776 C CA . ALA A 1 103 ? 5.596 4.503 -24.859 1.00 86.19 103 ALA A CA 1
ATOM 777 C C . ALA A 1 103 ? 4.106 4.255 -25.151 1.00 86.19 103 ALA A C 1
ATOM 779 O O . ALA A 1 103 ? 3.226 5.016 -24.731 1.00 86.19 103 ALA A O 1
ATOM 780 N N . GLY A 1 104 ? 3.826 3.170 -25.878 1.00 87.69 104 GLY A N 1
ATOM 781 C CA . GLY A 1 104 ? 2.482 2.603 -25.961 1.00 87.69 104 GLY A CA 1
ATOM 782 C C . GLY A 1 104 ? 2.096 1.933 -24.642 1.00 87.69 104 GLY A C 1
ATOM 783 O O . GLY A 1 104 ? 2.966 1.470 -23.906 1.00 87.69 104 GLY A O 1
ATOM 784 N N . ASN A 1 105 ? 0.796 1.879 -24.344 1.00 93.56 105 ASN A N 1
ATOM 785 C CA . ASN A 1 105 ? 0.331 1.083 -23.212 1.00 93.56 105 ASN A CA 1
ATOM 786 C C . ASN A 1 105 ? 0.603 -0.399 -23.498 1.00 93.56 105 ASN A C 1
ATOM 788 O O . ASN A 1 105 ? 0.317 -0.869 -24.600 1.00 93.56 105 ASN A O 1
ATOM 792 N N . ALA A 1 106 ? 1.110 -1.119 -22.507 1.00 95.50 106 ALA A N 1
ATOM 793 C CA . ALA A 1 106 ? 1.363 -2.550 -22.591 1.00 95.50 106 ALA A CA 1
ATOM 794 C C . ALA A 1 106 ? 1.029 -3.203 -21.253 1.00 95.50 106 ALA A C 1
ATOM 796 O O . ALA A 1 106 ? 1.243 -2.608 -20.199 1.00 95.50 106 ALA A O 1
ATOM 797 N N . THR A 1 107 ? 0.507 -4.420 -21.297 1.00 96.00 107 THR A N 1
ATOM 798 C CA . THR A 1 107 ? 0.253 -5.219 -20.098 1.00 96.00 107 THR A CA 1
ATOM 799 C C . THR A 1 107 ? 1.447 -6.135 -19.869 1.00 96.00 107 THR A C 1
ATOM 801 O O . THR A 1 107 ? 1.812 -6.883 -20.773 1.00 96.00 107 THR A O 1
ATOM 804 N N . GLY A 1 108 ? 2.049 -6.047 -18.685 1.00 94.19 108 GLY A N 1
ATOM 805 C CA . GLY A 1 108 ? 3.189 -6.866 -18.284 1.00 94.19 108 GLY A CA 1
ATOM 806 C C . GLY A 1 108 ? 2.773 -8.169 -17.610 1.00 94.19 108 GLY A C 1
ATOM 807 O O . GLY A 1 108 ? 1.597 -8.538 -17.593 1.00 94.19 108 GLY A O 1
ATOM 808 N N . ASP A 1 109 ? 3.733 -8.864 -17.022 1.00 94.69 109 ASP A N 1
ATOM 809 C CA . ASP A 1 109 ? 3.567 -10.135 -16.316 1.00 94.69 109 ASP A CA 1
ATOM 810 C C . ASP A 1 109 ? 4.524 -10.221 -15.112 1.00 94.69 109 ASP A C 1
ATOM 812 O O . ASP A 1 109 ? 4.883 -9.198 -14.530 1.00 94.69 109 ASP A O 1
ATOM 816 N N . ALA A 1 110 ? 4.897 -11.430 -14.684 1.00 94.25 110 ALA A N 1
ATOM 817 C CA . ALA A 1 110 ? 5.829 -11.643 -13.577 1.00 94.25 110 ALA A CA 1
ATOM 818 C C . ALA A 1 110 ? 7.236 -11.067 -13.829 1.00 94.25 110 ALA A C 1
ATOM 820 O O . ALA A 1 110 ? 7.908 -10.703 -12.865 1.00 94.25 110 ALA A O 1
ATOM 821 N N . LEU A 1 111 ? 7.662 -10.968 -15.095 1.00 96.75 111 LEU A N 1
ATOM 822 C CA . LEU A 1 111 ? 9.021 -10.587 -15.502 1.00 96.75 111 LEU A CA 1
ATOM 823 C C . LEU A 1 111 ? 9.070 -9.281 -16.305 1.00 96.75 111 LEU A C 1
ATOM 825 O O . LEU A 1 111 ? 10.148 -8.846 -16.707 1.00 96.75 111 LEU A O 1
ATOM 829 N N . SER A 1 112 ? 7.920 -8.662 -16.569 1.00 96.88 112 SER A N 1
ATOM 830 C CA . SER A 1 112 ? 7.801 -7.440 -17.361 1.00 96.88 112 SER A CA 1
ATOM 831 C C . SER A 1 112 ? 6.801 -6.467 -16.742 1.00 96.88 112 SER A C 1
ATOM 833 O O . SER A 1 112 ? 5.794 -6.862 -16.157 1.00 96.88 112 SER A O 1
ATOM 835 N N . ALA A 1 113 ? 7.063 -5.167 -16.870 1.00 97.44 113 ALA A N 1
ATOM 836 C CA . ALA A 1 113 ? 6.180 -4.148 -16.319 1.00 97.44 113 ALA A CA 1
ATOM 837 C C . ALA A 1 113 ? 4.947 -3.911 -17.203 1.00 97.44 113 ALA A C 1
ATOM 839 O O . ALA A 1 113 ? 5.037 -3.832 -18.428 1.00 97.44 113 ALA A O 1
ATOM 840 N N . THR A 1 114 ? 3.802 -3.680 -16.565 1.00 97.50 114 THR A N 1
ATOM 841 C CA . THR A 1 114 ? 2.672 -2.991 -17.183 1.00 97.50 114 THR A CA 1
ATOM 842 C C . THR A 1 114 ? 3.071 -1.535 -17.427 1.00 97.50 114 THR A C 1
ATOM 844 O O . THR A 1 114 ? 3.358 -0.773 -16.500 1.00 97.50 114 THR A O 1
ATOM 847 N N . ILE A 1 115 ? 3.100 -1.141 -18.699 1.00 97.19 115 ILE A N 1
ATOM 848 C CA . ILE A 1 115 ? 3.487 0.193 -19.148 1.00 97.19 115 ILE A CA 1
ATOM 849 C C . ILE A 1 115 ? 2.237 1.029 -19.379 1.00 97.19 115 ILE A C 1
ATOM 851 O O . ILE A 1 115 ? 1.338 0.650 -20.133 1.00 97.19 115 ILE A O 1
ATOM 855 N N . THR A 1 116 ? 2.205 2.211 -18.775 1.00 95.38 116 THR A N 1
ATOM 856 C CA . THR A 1 116 ? 1.147 3.197 -18.995 1.00 95.38 116 THR A CA 1
ATOM 857 C C . THR A 1 116 ? 1.729 4.513 -19.492 1.00 95.38 116 THR A C 1
ATOM 859 O O . THR A 1 116 ? 2.793 4.959 -19.069 1.00 95.38 116 THR A O 1
ATOM 862 N N . ARG A 1 117 ? 1.013 5.186 -20.394 1.00 92.06 117 ARG A N 1
ATOM 863 C CA . ARG A 1 117 ? 1.427 6.509 -20.884 1.00 92.06 117 ARG A CA 1
ATOM 864 C C . ARG A 1 117 ? 1.136 7.635 -19.886 1.00 92.06 117 ARG A C 1
ATOM 866 O O . ARG A 1 117 ? 1.747 8.699 -19.937 1.00 92.06 117 ARG A O 1
ATOM 873 N N . ARG A 1 118 ? 0.132 7.445 -19.029 1.00 89.44 118 ARG A N 1
ATOM 874 C CA . ARG A 1 118 ? -0.382 8.447 -18.086 1.00 89.44 118 ARG A CA 1
ATOM 875 C C . ARG A 1 118 ? -0.583 7.792 -16.729 1.00 89.44 118 ARG A C 1
ATOM 877 O O . ARG A 1 118 ? -0.993 6.644 -16.664 1.00 89.44 118 ARG A O 1
ATOM 884 N N . GLY A 1 119 ? -0.397 8.561 -15.665 1.00 87.38 119 GLY A N 1
ATOM 885 C CA . GLY A 1 119 ? -0.623 8.089 -14.296 1.00 87.38 119 GLY A CA 1
ATOM 886 C C . GLY A 1 119 ? 0.022 9.001 -13.263 1.00 87.38 119 GLY A C 1
ATOM 887 O O . GLY A 1 119 ? -0.585 9.287 -12.237 1.00 87.38 119 GLY A O 1
ATOM 888 N N . CYS A 1 120 ? 1.180 9.558 -13.610 1.00 94.44 120 CYS A N 1
ATOM 889 C CA . CYS A 1 120 ? 1.948 10.499 -12.806 1.00 94.44 120 CYS A CA 1
ATOM 890 C C . CYS A 1 120 ? 2.478 11.627 -13.705 1.00 94.44 120 CYS A C 1
ATOM 892 O O . CYS A 1 120 ? 2.809 11.379 -14.868 1.00 94.44 120 CYS A O 1
ATOM 894 N N . ARG A 1 121 ? 2.506 12.863 -13.200 1.00 92.50 121 ARG A N 1
ATOM 895 C CA . ARG A 1 121 ? 3.201 13.993 -13.836 1.00 92.50 121 ARG A CA 1
ATOM 896 C C . ARG A 1 121 ? 4.650 14.026 -13.361 1.00 92.50 121 ARG A C 1
ATOM 898 O O . ARG A 1 121 ? 4.933 13.619 -12.243 1.00 92.50 121 ARG A O 1
ATOM 905 N N . ASP A 1 122 ? 5.546 14.614 -14.146 1.00 92.50 122 ASP A N 1
ATOM 906 C CA . ASP A 1 122 ? 6.949 14.747 -13.727 1.00 92.50 122 ASP A CA 1
ATOM 907 C C . ASP A 1 122 ? 7.096 15.525 -12.410 1.00 92.50 122 ASP A C 1
ATOM 909 O O . ASP A 1 122 ? 7.896 15.141 -11.569 1.00 92.50 122 ASP A O 1
ATOM 913 N N . SER A 1 123 ? 6.260 16.545 -12.184 1.00 94.31 123 SER A N 1
ATOM 914 C CA . SER A 1 123 ? 6.220 17.322 -10.934 1.00 94.31 123 SER A CA 1
ATOM 915 C C . SER A 1 123 ? 5.687 16.550 -9.720 1.00 94.31 123 SER A C 1
ATOM 917 O O . SER A 1 123 ? 5.671 17.077 -8.616 1.00 94.31 123 SER A O 1
ATOM 919 N N . GLU A 1 124 ? 5.139 15.356 -9.932 1.00 96.19 124 GLU A N 1
ATOM 920 C CA . GLU A 1 124 ? 4.591 14.487 -8.888 1.00 96.19 124 GLU A CA 1
ATOM 921 C C . GLU A 1 124 ? 5.537 13.320 -8.569 1.00 96.19 124 GLU A C 1
ATOM 923 O O . GLU A 1 124 ? 5.265 12.565 -7.633 1.00 96.19 124 GLU A O 1
ATOM 928 N N . ALA A 1 125 ? 6.620 13.163 -9.334 1.00 96.81 125 ALA A N 1
ATOM 929 C CA . ALA A 1 125 ? 7.632 12.144 -9.118 1.00 96.81 125 ALA A CA 1
ATOM 930 C C . ALA A 1 125 ? 8.711 12.658 -8.160 1.00 96.81 125 ALA A C 1
ATOM 932 O O . ALA A 1 125 ? 9.260 13.737 -8.357 1.00 96.81 125 ALA A O 1
ATOM 933 N N . TRP A 1 126 ? 9.019 11.854 -7.152 1.00 97.56 126 TRP A N 1
ATOM 934 C CA . TRP A 1 126 ? 10.169 12.020 -6.274 1.00 97.56 126 TRP A CA 1
ATOM 935 C C . TRP A 1 126 ? 11.363 11.242 -6.820 1.00 97.56 126 TRP A C 1
ATOM 937 O O . TRP A 1 126 ? 11.199 10.210 -7.479 1.00 97.56 126 TRP A O 1
ATOM 947 N N . ALA A 1 127 ? 12.561 11.726 -6.520 1.00 96.62 127 ALA A N 1
ATOM 948 C CA . ALA A 1 127 ? 13.806 11.010 -6.726 1.00 96.62 127 ALA A CA 1
ATOM 949 C C . ALA A 1 127 ? 14.149 10.230 -5.451 1.00 96.62 127 ALA A C 1
ATOM 951 O O . ALA A 1 127 ? 14.366 10.820 -4.397 1.00 96.62 127 ALA A O 1
ATOM 952 N N . LEU A 1 128 ? 14.210 8.903 -5.533 1.00 95.81 128 LEU A N 1
ATOM 953 C CA . LEU A 1 128 ? 14.651 8.044 -4.432 1.00 95.81 128 LEU A CA 1
ATOM 954 C C . LEU A 1 128 ? 15.975 7.393 -4.810 1.00 95.81 128 LEU A C 1
ATOM 956 O O . LEU A 1 128 ? 16.113 6.894 -5.923 1.00 95.81 128 LEU A O 1
ATOM 960 N N . ILE A 1 129 ? 16.941 7.368 -3.898 1.00 94.50 129 ILE A N 1
ATOM 961 C CA . ILE A 1 129 ? 18.244 6.750 -4.158 1.00 94.50 129 ILE A CA 1
ATOM 962 C C . ILE A 1 129 ? 18.276 5.380 -3.491 1.00 94.50 129 ILE A C 1
ATOM 964 O O . ILE A 1 129 ? 18.176 5.280 -2.269 1.00 94.50 129 ILE A O 1
ATOM 968 N N . PHE A 1 130 ? 18.466 4.334 -4.292 1.00 92.31 130 PHE A N 1
ATOM 969 C CA . PHE A 1 130 ? 18.634 2.964 -3.822 1.00 92.31 130 PHE A CA 1
ATOM 970 C C . PHE A 1 130 ? 19.975 2.415 -4.286 1.00 92.31 130 PHE A C 1
ATOM 972 O O . PHE A 1 130 ? 20.260 2.396 -5.479 1.00 92.31 130 PHE A O 1
ATOM 979 N N . ASN A 1 131 ? 20.822 1.998 -3.341 1.00 88.00 131 ASN A N 1
ATOM 980 C CA . ASN A 1 131 ? 22.182 1.503 -3.614 1.00 88.00 131 ASN A CA 1
ATOM 981 C C . ASN A 1 131 ? 23.004 2.433 -4.534 1.00 88.00 131 ASN A C 1
ATOM 983 O O . ASN A 1 131 ? 23.774 1.980 -5.375 1.00 88.00 131 ASN A O 1
ATOM 987 N N . GLY A 1 132 ? 22.819 3.749 -4.391 1.00 88.44 132 GLY A N 1
ATOM 988 C CA . GLY A 1 132 ? 23.488 4.762 -5.213 1.00 88.44 132 GLY A CA 1
ATOM 989 C C . GLY A 1 132 ? 22.853 5.017 -6.586 1.00 88.44 132 GLY A C 1
ATOM 990 O O . GLY A 1 132 ? 23.278 5.948 -7.266 1.00 88.44 132 GLY A O 1
ATOM 991 N N . TYR A 1 133 ? 21.824 4.262 -6.981 1.00 90.62 133 TYR A N 1
ATOM 992 C CA . TYR A 1 133 ? 21.079 4.491 -8.216 1.00 90.62 133 TYR A CA 1
ATOM 993 C C . TYR A 1 133 ? 19.821 5.343 -7.962 1.00 90.62 133 TYR A C 1
ATOM 995 O O . TYR A 1 133 ? 19.050 5.033 -7.047 1.00 90.62 133 TYR A O 1
ATOM 1003 N N . PRO A 1 134 ? 19.585 6.417 -8.740 1.00 94.81 134 PRO A N 1
ATOM 1004 C CA . PRO A 1 134 ? 18.392 7.243 -8.607 1.00 94.81 134 PRO A CA 1
ATOM 1005 C C . PRO A 1 134 ? 17.197 6.638 -9.358 1.00 94.81 134 PRO A C 1
ATOM 1007 O O . PRO A 1 134 ? 17.241 6.426 -10.566 1.00 94.81 134 PRO A O 1
ATOM 1010 N N . PHE A 1 135 ? 16.088 6.444 -8.654 1.00 96.75 135 PHE A N 1
ATOM 1011 C CA . PHE A 1 135 ? 14.807 6.017 -9.206 1.00 96.75 135 PHE A CA 1
ATOM 1012 C C . PHE A 1 135 ? 13.788 7.149 -9.144 1.00 96.75 135 PHE A C 1
ATOM 1014 O O . PHE A 1 135 ? 13.733 7.903 -8.172 1.00 96.75 135 PHE A O 1
ATOM 1021 N N . ARG A 1 136 ? 12.926 7.238 -10.160 1.00 97.62 136 ARG A N 1
ATOM 1022 C CA . ARG A 1 136 ? 11.773 8.145 -10.153 1.00 97.62 136 ARG A CA 1
ATOM 1023 C C . ARG A 1 136 ? 10.546 7.387 -9.668 1.00 97.62 136 ARG A C 1
ATOM 1025 O O . ARG A 1 136 ? 10.140 6.399 -10.278 1.00 97.62 136 ARG A O 1
ATOM 1032 N N . VAL A 1 137 ? 9.931 7.857 -8.591 1.00 98.06 137 VAL A N 1
ATOM 1033 C CA . VAL A 1 137 ? 8.792 7.190 -7.945 1.00 98.06 137 VAL A CA 1
ATOM 1034 C C . VAL A 1 137 ? 7.701 8.219 -7.698 1.00 98.06 137 VAL A C 1
ATOM 1036 O O . VAL A 1 137 ? 7.973 9.293 -7.175 1.00 98.06 137 VAL A O 1
ATOM 1039 N N . ALA A 1 138 ? 6.463 7.944 -8.109 1.00 98.12 138 ALA A N 1
ATOM 1040 C CA . ALA A 1 138 ? 5.354 8.851 -7.821 1.00 98.12 138 ALA A CA 1
ATOM 1041 C C . ALA A 1 138 ? 5.190 9.029 -6.312 1.00 98.12 138 ALA A C 1
ATOM 1043 O O . ALA A 1 138 ? 5.179 8.034 -5.594 1.00 98.12 138 ALA A O 1
ATOM 1044 N N . ASN A 1 139 ? 5.001 10.269 -5.854 1.00 97.38 139 ASN A N 1
ATOM 1045 C CA . ASN A 1 139 ? 4.868 10.558 -4.428 1.00 97.38 139 ASN A CA 1
ATOM 1046 C C . ASN A 1 139 ? 3.766 9.714 -3.749 1.00 97.38 139 ASN A C 1
ATOM 1048 O O . ASN A 1 139 ? 2.798 9.316 -4.418 1.00 97.38 139 ASN A O 1
ATOM 1052 N N . PRO A 1 140 ? 3.861 9.485 -2.424 1.00 97.81 140 PRO A N 1
ATOM 1053 C CA . PRO A 1 140 ? 2.973 8.587 -1.686 1.00 97.81 140 PRO A CA 1
ATOM 1054 C C . PRO A 1 140 ? 1.471 8.818 -1.933 1.00 97.81 140 PRO A C 1
ATOM 1056 O O . PRO A 1 140 ? 0.724 7.867 -2.174 1.00 97.81 140 PRO A O 1
ATOM 1059 N N . ALA A 1 141 ? 1.011 10.071 -1.965 1.00 97.81 141 ALA A N 1
ATOM 1060 C CA . ALA A 1 141 ? -0.403 10.383 -2.172 1.00 97.81 141 ALA A CA 1
ATOM 1061 C C . ALA A 1 141 ? -0.873 10.106 -3.612 1.00 97.81 141 ALA A C 1
ATOM 1063 O O . ALA A 1 141 ? -1.942 9.522 -3.825 1.00 97.81 141 ALA A O 1
ATOM 1064 N N . VAL A 1 142 ? -0.068 10.476 -4.616 1.00 97.88 142 VAL A N 1
ATOM 1065 C CA . VAL A 1 142 ? -0.367 10.210 -6.036 1.00 97.88 142 VAL A CA 1
ATOM 1066 C C . VAL A 1 142 ? -0.387 8.719 -6.315 1.00 97.88 142 VAL A C 1
ATOM 1068 O O . VAL A 1 142 ? -1.299 8.239 -6.993 1.00 97.88 142 VAL A O 1
ATOM 1071 N N . THR A 1 143 ? 0.570 7.977 -5.766 1.00 97.88 143 THR A N 1
ATOM 1072 C CA . THR A 1 143 ? 0.617 6.536 -5.973 1.00 97.88 143 THR A CA 1
ATOM 1073 C C . THR A 1 143 ? -0.519 5.800 -5.259 1.00 97.88 143 THR A C 1
ATOM 1075 O O . THR A 1 143 ? -1.109 4.896 -5.850 1.00 97.88 143 THR A O 1
ATOM 1078 N N . THR A 1 144 ? -0.930 6.258 -4.069 1.00 98.25 144 THR A N 1
ATOM 1079 C CA . THR A 1 144 ? -2.127 5.746 -3.376 1.00 98.25 144 THR A CA 1
ATOM 1080 C C . THR A 1 144 ? -3.380 5.954 -4.230 1.00 98.25 144 THR A C 1
ATOM 1082 O O . THR A 1 144 ? -4.139 5.018 -4.465 1.00 98.25 144 THR A O 1
ATOM 1085 N N . CYS A 1 145 ? -3.568 7.148 -4.803 1.00 97.81 145 CYS A N 1
ATOM 1086 C CA . CYS A 1 145 ? -4.684 7.412 -5.721 1.00 97.81 145 CYS A CA 1
ATOM 1087 C C . CYS A 1 145 ? -4.617 6.570 -7.006 1.00 97.81 145 CYS A C 1
ATOM 1089 O O . CYS A 1 145 ? -5.652 6.206 -7.565 1.00 97.81 145 CYS A O 1
ATOM 1091 N N . GLY A 1 146 ? -3.409 6.286 -7.499 1.00 96.62 146 GLY A N 1
ATOM 1092 C CA . GLY A 1 146 ? -3.185 5.377 -8.620 1.00 96.62 146 GLY A CA 1
ATOM 1093 C C . GLY A 1 146 ? -3.621 3.949 -8.295 1.00 96.62 146 GLY A C 1
ATOM 1094 O O . GLY A 1 146 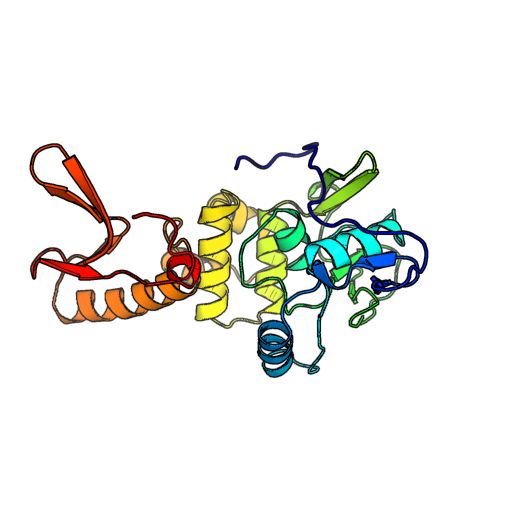? -4.343 3.348 -9.081 1.00 96.62 146 GLY A O 1
ATOM 1095 N N . ALA A 1 147 ? -3.247 3.443 -7.121 1.00 97.12 147 ALA A N 1
ATOM 1096 C CA . ALA A 1 147 ? -3.633 2.124 -6.629 1.00 97.12 147 ALA A CA 1
ATOM 1097 C C . ALA A 1 147 ? -5.155 2.000 -6.408 1.00 97.12 147 ALA A C 1
ATOM 1099 O O . ALA A 1 147 ? -5.760 1.052 -6.905 1.00 97.12 147 ALA A O 1
ATOM 1100 N N . LEU A 1 148 ? -5.806 3.014 -5.820 1.00 97.00 148 LEU A N 1
ATOM 1101 C CA . LEU A 1 148 ? -7.271 3.060 -5.660 1.00 97.00 148 LEU A CA 1
ATOM 1102 C C . LEU A 1 148 ? -8.034 2.920 -6.986 1.00 97.00 148 LEU A C 1
ATOM 1104 O O . LEU A 1 148 ? -9.101 2.313 -7.035 1.00 97.00 148 LEU A O 1
ATOM 1108 N N . LYS A 1 149 ? -7.498 3.463 -8.087 1.00 94.38 149 LYS A N 1
ATOM 1109 C CA . LYS A 1 149 ? -8.108 3.280 -9.415 1.00 94.38 149 LYS A CA 1
ATOM 1110 C C . LYS A 1 149 ? -8.064 1.837 -9.889 1.00 94.38 149 LYS A C 1
ATOM 1112 O O . LYS A 1 149 ? -8.987 1.416 -10.577 1.00 94.38 149 LYS A O 1
ATOM 1117 N N . VAL A 1 150 ? -6.974 1.136 -9.588 1.00 92.94 150 VAL A N 1
ATOM 1118 C CA . VAL A 1 150 ? -6.762 -0.246 -10.025 1.00 92.94 150 VAL A CA 1
ATOM 1119 C C . VAL A 1 150 ? -7.659 -1.196 -9.232 1.00 92.94 150 VAL A C 1
ATOM 1121 O O . VAL A 1 150 ? -8.248 -2.081 -9.841 1.00 92.94 150 VAL A O 1
ATOM 1124 N N . ILE A 1 151 ? -7.849 -0.947 -7.930 1.00 93.62 151 ILE A N 1
ATOM 1125 C CA . ILE A 1 151 ? -8.822 -1.669 -7.084 1.00 93.62 151 ILE A CA 1
ATOM 1126 C C . ILE A 1 151 ? -10.245 -1.584 -7.668 1.00 93.62 151 ILE A C 1
ATOM 1128 O O . ILE A 1 151 ? -11.047 -2.501 -7.529 1.00 93.62 151 ILE A O 1
ATOM 1132 N N . GLY A 1 152 ? -10.579 -0.499 -8.373 1.00 87.00 152 GLY A N 1
ATOM 1133 C CA . GLY A 1 152 ? -11.800 -0.451 -9.181 1.00 87.00 152 GLY A CA 1
ATOM 1134 C C . GLY A 1 152 ? -13.090 -0.251 -8.381 1.00 87.00 152 GLY A C 1
ATOM 1135 O O . GLY A 1 152 ? -14.175 -0.474 -8.913 1.00 87.00 152 GLY A O 1
ATOM 1136 N N . GLY A 1 153 ? -12.989 0.228 -7.138 1.00 87.12 153 GLY A N 1
ATOM 1137 C CA . GLY A 1 153 ? -14.139 0.641 -6.332 1.00 87.12 153 GLY A CA 1
ATOM 1138 C C . GLY A 1 153 ? -14.552 -0.321 -5.220 1.00 87.12 153 GLY A C 1
ATOM 1139 O O . GLY A 1 153 ? -15.534 -0.012 -4.545 1.00 87.12 153 GLY A O 1
ATOM 1140 N N . ASP A 1 154 ? -13.825 -1.424 -4.996 1.00 94.94 154 ASP A N 1
ATOM 1141 C CA . ASP A 1 154 ? -14.006 -2.247 -3.793 1.00 94.94 154 ASP A CA 1
ATOM 1142 C C . ASP A 1 154 ? -13.786 -1.389 -2.542 1.00 94.94 154 ASP A C 1
ATOM 1144 O O . ASP A 1 154 ? -12.719 -0.799 -2.350 1.00 94.94 154 ASP A O 1
ATOM 1148 N N . GLU A 1 155 ? -14.825 -1.251 -1.720 1.00 96.62 155 GLU A N 1
ATOM 1149 C CA . GLU A 1 155 ? -14.808 -0.320 -0.594 1.00 96.62 155 GLU A CA 1
ATOM 1150 C C . GLU A 1 155 ? -13.904 -0.798 0.538 1.00 96.62 155 GLU A C 1
ATOM 1152 O O . GLU A 1 155 ? -13.198 0.023 1.120 1.00 96.62 155 GLU A O 1
ATOM 1157 N N . LEU A 1 156 ? -13.897 -2.099 0.840 1.00 97.25 156 LEU A N 1
ATOM 1158 C CA . LEU A 1 156 ? -13.104 -2.639 1.941 1.00 97.25 156 LEU A CA 1
ATOM 1159 C C . LEU A 1 156 ? -11.616 -2.541 1.612 1.00 97.25 156 LEU A C 1
ATOM 1161 O O . LEU A 1 156 ? -10.852 -2.001 2.410 1.00 97.25 156 LEU A O 1
ATOM 1165 N N . GLU A 1 157 ? -11.223 -2.998 0.425 1.00 96.56 157 GLU A N 1
ATOM 1166 C CA . GLU A 1 157 ? -9.829 -2.961 -0.015 1.00 96.56 157 GLU A CA 1
ATOM 1167 C C . GLU A 1 157 ? -9.328 -1.515 -0.158 1.00 96.56 157 GLU A C 1
ATOM 1169 O O . GLU A 1 157 ? -8.204 -1.192 0.229 1.00 96.56 157 GLU A O 1
ATOM 1174 N N . SER A 1 158 ? -10.192 -0.603 -0.617 1.00 98.12 158 SER A N 1
ATOM 1175 C CA . SER A 1 158 ? -9.864 0.825 -0.694 1.00 98.12 158 SER A CA 1
ATOM 1176 C C . SER A 1 158 ? -9.655 1.460 0.681 1.00 98.12 158 SER A C 1
ATOM 1178 O O . SER A 1 158 ? -8.723 2.247 0.840 1.00 98.12 158 SER A O 1
ATOM 1180 N N . ILE A 1 159 ? -10.493 1.139 1.677 1.00 98.62 159 ILE A N 1
ATOM 1181 C CA . ILE A 1 159 ? -10.310 1.633 3.053 1.00 98.62 159 ILE A CA 1
ATOM 1182 C C . ILE A 1 159 ? -9.027 1.046 3.648 1.00 98.62 159 ILE A C 1
ATOM 1184 O O . ILE A 1 159 ? -8.239 1.791 4.216 1.00 98.62 159 ILE A O 1
ATOM 1188 N N . GLN A 1 160 ? -8.766 -0.251 3.464 1.00 98.12 160 GLN A N 1
ATOM 1189 C CA . GLN A 1 160 ? -7.535 -0.896 3.936 1.00 98.12 160 GLN A CA 1
ATOM 1190 C C . GLN A 1 160 ? -6.278 -0.253 3.340 1.00 98.12 160 GLN A C 1
ATOM 1192 O O . GLN A 1 160 ? -5.314 0.002 4.061 1.00 98.12 160 GLN A O 1
ATOM 1197 N N . LEU A 1 161 ? -6.290 0.050 2.039 1.00 98.31 161 LEU A N 1
ATOM 1198 C CA . LEU A 1 161 ? -5.181 0.725 1.374 1.00 98.31 161 LEU A CA 1
ATOM 1199 C C . LEU A 1 161 ? -4.964 2.143 1.919 1.00 98.31 161 LEU A C 1
ATOM 1201 O O . LEU A 1 161 ? -3.821 2.548 2.140 1.00 98.31 161 LEU A O 1
ATOM 1205 N N . VAL A 1 162 ? -6.046 2.902 2.127 1.00 98.44 162 VAL A N 1
ATOM 1206 C CA . VAL A 1 162 ? -5.970 4.256 2.692 1.00 98.44 162 VAL A CA 1
ATOM 1207 C C . VAL A 1 162 ? -5.466 4.212 4.133 1.00 98.44 162 VAL A C 1
ATOM 1209 O O . VAL A 1 162 ? -4.517 4.930 4.436 1.00 98.44 162 VAL A O 1
ATOM 1212 N N . ASP A 1 163 ? -6.018 3.349 4.988 1.00 98.38 163 ASP A N 1
ATOM 1213 C CA . ASP A 1 163 ? -5.580 3.170 6.379 1.00 98.38 163 ASP A CA 1
ATOM 1214 C C . ASP A 1 163 ? -4.080 2.847 6.426 1.00 98.38 163 ASP A C 1
ATOM 1216 O O . ASP A 1 163 ? -3.324 3.521 7.128 1.00 98.38 163 ASP A O 1
ATOM 1220 N N . ALA A 1 164 ? -3.617 1.908 5.593 1.00 97.81 164 ALA A N 1
ATOM 1221 C CA . ALA A 1 164 ? -2.208 1.539 5.510 1.00 97.81 164 ALA A CA 1
ATOM 1222 C C . ALA A 1 164 ? -1.320 2.705 5.034 1.00 97.81 164 ALA A C 1
ATOM 1224 O O . ALA A 1 164 ? -0.265 2.957 5.619 1.00 97.81 164 ALA A O 1
ATOM 1225 N N . ALA A 1 165 ? -1.730 3.446 3.999 1.00 98.00 165 ALA A N 1
ATOM 1226 C CA . ALA A 1 165 ? -0.973 4.596 3.504 1.00 98.00 165 ALA A CA 1
ATOM 1227 C C . ALA A 1 165 ? -0.887 5.720 4.552 1.00 98.00 165 ALA A C 1
ATOM 1229 O O . ALA A 1 165 ? 0.171 6.330 4.727 1.00 98.00 165 ALA A O 1
ATOM 1230 N N . MET A 1 166 ? -1.975 5.971 5.286 1.00 97.69 166 MET A N 1
ATOM 1231 C CA . MET A 1 166 ? -1.991 6.956 6.366 1.00 97.69 166 MET A CA 1
ATOM 1232 C C . MET A 1 166 ? -1.113 6.512 7.541 1.00 97.69 166 MET A C 1
ATOM 1234 O O . MET A 1 166 ? -0.317 7.304 8.046 1.00 97.69 166 MET A O 1
ATOM 1238 N N . ARG A 1 167 ? -1.225 5.244 7.953 1.00 96.31 167 ARG A N 1
ATOM 1239 C CA . ARG A 1 167 ? -0.505 4.679 9.097 1.00 96.31 167 ARG A CA 1
ATOM 1240 C C . ARG A 1 167 ? 0.999 4.579 8.855 1.00 96.31 167 ARG A C 1
ATOM 1242 O O . ARG A 1 167 ? 1.790 5.008 9.695 1.00 96.31 167 ARG A O 1
ATOM 1249 N N . HIS A 1 168 ? 1.388 3.996 7.725 1.00 96.12 168 HIS A N 1
ATOM 1250 C CA . HIS A 1 168 ? 2.765 3.551 7.489 1.00 96.12 168 HIS A CA 1
ATOM 1251 C C . HIS A 1 168 ? 3.576 4.540 6.656 1.00 96.12 168 HIS A C 1
ATOM 1253 O O . HIS A 1 168 ? 4.787 4.657 6.850 1.00 96.12 168 HIS A O 1
ATOM 1259 N N . LEU A 1 169 ? 2.919 5.296 5.770 1.00 96.00 169 LEU A N 1
ATOM 1260 C CA . LEU A 1 169 ? 3.575 6.267 4.885 1.00 96.00 169 LEU A CA 1
ATOM 1261 C C . LEU A 1 169 ? 3.310 7.725 5.288 1.00 96.00 169 LEU A C 1
ATOM 1263 O O . LEU A 1 169 ? 3.805 8.637 4.630 1.00 96.00 169 LEU A O 1
ATOM 1267 N N . SER A 1 170 ? 2.564 7.952 6.375 1.00 96.06 170 SER A N 1
ATOM 1268 C CA . SER A 1 170 ? 2.172 9.282 6.871 1.00 96.06 170 SER A CA 1
ATOM 1269 C C . SER A 1 170 ? 1.385 10.125 5.859 1.00 96.06 170 SER A C 1
ATOM 1271 O O . SER A 1 170 ? 1.394 11.352 5.944 1.00 96.06 170 SER A O 1
ATOM 1273 N N . VAL A 1 171 ? 0.706 9.490 4.897 1.00 97.12 171 VAL A N 1
ATOM 1274 C CA . VAL A 1 171 ? -0.120 10.205 3.918 1.00 97.12 171 VAL A CA 1
ATOM 1275 C C . VAL A 1 171 ? -1.340 10.796 4.617 1.00 97.12 171 VAL A C 1
ATOM 1277 O O . VAL A 1 171 ? -2.040 10.120 5.364 1.00 97.12 171 VAL A O 1
ATOM 1280 N N . THR A 1 172 ? -1.643 12.060 4.357 1.00 97.38 172 THR A N 1
ATOM 1281 C CA . THR A 1 172 ? -2.800 12.735 4.948 1.00 97.38 172 THR A CA 1
ATOM 1282 C C . THR A 1 172 ? -4.020 12.696 4.028 1.00 97.38 172 THR A C 1
ATOM 1284 O O . THR A 1 172 ? -3.925 12.643 2.800 1.00 97.38 172 THR A O 1
ATOM 1287 N N . ALA A 1 173 ? -5.213 12.825 4.616 1.00 97.88 173 ALA A N 1
ATOM 1288 C CA . ALA A 1 173 ? -6.449 12.967 3.845 1.00 97.88 173 ALA A CA 1
ATOM 1289 C C . ALA A 1 173 ? -6.444 14.217 2.938 1.00 97.88 173 ALA A C 1
ATOM 1291 O O . ALA A 1 173 ? -7.091 14.223 1.893 1.00 97.88 173 ALA A O 1
ATOM 1292 N N . GLY A 1 174 ? -5.733 15.283 3.327 1.00 98.12 174 GLY A N 1
ATOM 1293 C CA . GLY A 1 174 ? -5.559 16.482 2.499 1.00 98.12 174 GLY A CA 1
ATOM 1294 C C . GLY A 1 174 ? -4.755 16.189 1.233 1.00 98.12 174 GLY A C 1
ATOM 1295 O O . GLY A 1 174 ? -5.218 16.477 0.130 1.00 98.12 174 GLY A O 1
ATOM 1296 N N . GLU A 1 175 ? -3.610 15.524 1.378 1.00 97.88 175 GLU A N 1
ATOM 1297 C CA . GLU A 1 175 ? -2.771 15.130 0.243 1.00 97.88 175 GLU A CA 1
ATOM 1298 C C . GLU A 1 175 ? -3.491 14.150 -0.691 1.00 97.88 175 GLU A C 1
ATOM 1300 O O . GLU A 1 175 ? -3.390 14.282 -1.911 1.00 97.88 175 GLU A O 1
ATOM 1305 N N . LEU A 1 176 ? -4.276 13.210 -0.147 1.00 98.19 176 LEU A N 1
ATOM 1306 C CA . LEU A 1 176 ? -5.097 12.305 -0.960 1.00 98.19 176 LEU A CA 1
ATOM 1307 C C . LEU A 1 176 ? -6.129 13.066 -1.791 1.00 98.19 176 LEU A C 1
ATOM 1309 O O . LEU A 1 176 ? -6.260 12.799 -2.984 1.00 98.19 176 LEU A O 1
ATOM 1313 N N . ARG A 1 177 ? -6.834 14.044 -1.208 1.00 98.00 177 ARG A N 1
ATOM 1314 C CA . ARG A 1 177 ? -7.778 14.893 -1.958 1.00 98.00 177 ARG A CA 1
ATOM 1315 C C . ARG A 1 177 ? -7.080 15.655 -3.076 1.00 98.00 177 ARG A C 1
ATOM 1317 O O . ARG A 1 177 ? -7.581 15.701 -4.202 1.00 98.00 177 ARG A O 1
ATOM 1324 N N . ASP A 1 178 ? -5.919 16.225 -2.779 1.00 97.06 178 ASP A N 1
ATOM 1325 C CA . ASP A 1 178 ? -5.136 16.993 -3.739 1.00 97.06 178 ASP A CA 1
ATOM 1326 C C . ASP A 1 178 ? -4.645 16.134 -4.907 1.00 97.06 178 ASP A C 1
ATOM 1328 O O . ASP A 1 178 ? -4.793 16.520 -6.074 1.00 97.06 178 ASP A O 1
ATOM 1332 N N . ALA A 1 179 ? -4.115 14.951 -4.597 1.00 96.75 179 ALA A N 1
ATOM 1333 C CA . ALA A 1 179 ? -3.636 13.977 -5.567 1.00 96.75 179 ALA A CA 1
ATOM 1334 C C . ALA A 1 179 ? -4.777 13.358 -6.391 1.00 96.75 179 ALA A C 1
ATOM 1336 O O . ALA A 1 179 ? -4.614 13.101 -7.589 1.00 96.75 179 ALA A O 1
ATOM 1337 N N . ALA A 1 180 ? -5.952 13.166 -5.792 1.00 95.50 180 ALA A N 1
ATOM 1338 C CA . ALA A 1 180 ? -7.119 12.569 -6.431 1.00 95.50 180 ALA A CA 1
ATOM 1339 C C . ALA A 1 180 ? -7.785 13.460 -7.483 1.00 95.50 180 ALA A C 1
ATOM 1341 O O . ALA A 1 180 ? -8.553 12.948 -8.306 1.00 95.50 180 ALA A O 1
ATOM 1342 N N . ARG A 1 181 ? -7.506 14.772 -7.499 1.00 93.44 181 ARG A N 1
ATOM 1343 C CA . ARG A 1 181 ? -8.109 15.711 -8.456 1.00 93.44 181 ARG A CA 1
ATOM 1344 C C . ARG A 1 181 ? -7.960 15.220 -9.895 1.00 93.44 181 ARG A C 1
ATOM 1346 O O . ARG A 1 181 ? -6.855 14.967 -10.372 1.00 93.44 181 ARG A O 1
ATOM 1353 N N . TYR A 1 182 ? -9.092 15.103 -10.592 1.00 89.12 182 TYR A N 1
ATOM 1354 C CA . TYR A 1 182 ? -9.190 14.602 -11.973 1.00 89.12 182 TYR A CA 1
ATOM 1355 C C . TYR A 1 182 ? -8.687 13.162 -12.178 1.00 89.12 182 TYR A C 1
ATOM 1357 O O . TYR A 1 182 ? -8.471 12.728 -13.311 1.00 89.12 182 TYR A O 1
ATOM 1365 N N . ARG A 1 183 ? -8.493 12.407 -11.092 1.00 90.44 183 ARG A N 1
ATOM 1366 C CA . ARG A 1 183 ? -8.055 11.013 -11.110 1.00 90.44 183 ARG A CA 1
ATOM 1367 C C . ARG A 1 183 ? -9.135 10.114 -10.530 1.00 90.44 183 ARG A C 1
ATOM 1369 O O . ARG A 1 183 ? -9.569 9.196 -11.211 1.00 90.44 183 ARG A O 1
ATOM 1376 N N . VAL A 1 184 ? -9.565 10.383 -9.310 1.00 94.19 184 VAL A N 1
ATOM 1377 C CA . VAL A 1 184 ? -10.512 9.552 -8.567 1.00 94.19 184 VAL A CA 1
ATOM 1378 C C . VAL A 1 184 ? -11.821 10.322 -8.399 1.00 94.19 184 VAL A C 1
ATOM 1380 O O . VAL A 1 184 ? -11.827 11.553 -8.342 1.00 94.19 184 VAL A O 1
ATOM 1383 N N . ASN A 1 185 ? -12.952 9.616 -8.358 1.00 95.19 185 ASN A N 1
ATOM 1384 C CA . ASN A 1 185 ? -14.239 10.247 -8.091 1.00 95.19 185 ASN A CA 1
ATOM 1385 C C . ASN A 1 185 ? -14.238 10.853 -6.677 1.00 95.19 185 ASN A C 1
ATOM 1387 O O . ASN A 1 185 ? -14.131 10.124 -5.696 1.00 95.19 185 ASN A O 1
ATOM 1391 N N . GLY A 1 186 ? -14.384 12.178 -6.575 1.00 95.25 186 GLY A N 1
ATOM 1392 C CA . GLY A 1 186 ? -14.279 12.883 -5.294 1.00 95.25 186 GLY A CA 1
ATOM 1393 C C . GLY A 1 186 ? -15.326 12.458 -4.262 1.00 95.25 186 GLY A C 1
ATOM 1394 O O . GLY A 1 186 ? -14.983 12.259 -3.107 1.00 95.25 186 GLY A O 1
ATOM 1395 N N . ARG A 1 187 ? -16.586 12.236 -4.666 1.00 95.94 187 ARG A N 1
ATOM 1396 C CA . ARG A 1 187 ? -17.642 11.788 -3.734 1.00 95.94 187 ARG A CA 1
ATOM 1397 C C . ARG A 1 187 ? -17.354 10.398 -3.178 1.00 95.94 187 ARG A C 1
ATOM 1399 O O . ARG A 1 187 ? -17.562 10.155 -1.996 1.00 95.94 187 ARG A O 1
ATOM 1406 N N . TRP A 1 188 ? -16.880 9.502 -4.038 1.00 97.31 188 TRP A N 1
ATOM 1407 C CA . TRP A 1 188 ? -16.457 8.173 -3.619 1.00 97.31 188 TRP A CA 1
ATOM 1408 C C . TRP A 1 188 ? -15.249 8.250 -2.681 1.00 97.31 188 TRP A C 1
ATOM 1410 O O . TRP A 1 188 ? -15.273 7.635 -1.623 1.00 97.31 188 TRP A O 1
ATOM 1420 N N . LEU A 1 189 ? -14.247 9.077 -2.999 1.00 97.69 189 LEU A N 1
ATOM 1421 C CA . LEU A 1 189 ? -13.090 9.262 -2.126 1.00 97.69 189 LEU A CA 1
ATOM 1422 C C . LEU A 1 189 ? -13.492 9.792 -0.746 1.00 97.69 189 LEU A C 1
ATOM 1424 O O . LEU A 1 189 ? -13.011 9.270 0.250 1.00 97.69 189 LEU A O 1
ATOM 1428 N N . GLU A 1 190 ? -14.395 10.773 -0.660 1.00 98.00 190 GLU A N 1
ATOM 1429 C CA . GLU A 1 190 ? -14.886 11.253 0.640 1.00 98.00 190 GLU A CA 1
ATOM 1430 C C . GLU A 1 190 ? -15.585 10.146 1.435 1.00 98.00 190 GLU A C 1
ATOM 1432 O O . GLU A 1 190 ? -15.394 10.052 2.646 1.00 98.00 190 GLU A O 1
ATOM 1437 N N . LYS A 1 191 ? -16.338 9.259 0.770 1.00 97.75 191 LYS A N 1
ATOM 1438 C CA . LYS A 1 191 ? -16.923 8.084 1.427 1.00 97.75 191 LYS A CA 1
ATOM 1439 C C . LYS A 1 191 ? -15.835 7.173 2.009 1.00 97.75 191 LYS A C 1
ATOM 1441 O O . LYS A 1 191 ? -15.964 6.762 3.161 1.00 97.75 191 LYS A O 1
ATOM 1446 N N . ILE A 1 192 ? -14.777 6.879 1.252 1.00 98.31 192 ILE A N 1
ATOM 1447 C CA . ILE A 1 192 ? -13.650 6.060 1.729 1.00 98.31 192 ILE A CA 1
ATOM 1448 C C . ILE A 1 192 ? -12.942 6.755 2.898 1.00 98.31 192 ILE A C 1
ATOM 1450 O O . ILE A 1 192 ? -12.826 6.172 3.974 1.00 98.31 192 ILE A O 1
ATOM 1454 N N . LEU A 1 193 ? -12.563 8.028 2.740 1.00 98.31 193 LEU A N 1
ATOM 1455 C CA . LEU A 1 193 ? -11.879 8.814 3.772 1.00 98.31 193 LEU A CA 1
ATOM 1456 C C . LEU A 1 193 ? -12.701 8.932 5.061 1.00 98.31 193 LEU A C 1
ATOM 1458 O O . LEU A 1 193 ? -12.135 8.845 6.144 1.00 98.31 193 LEU A O 1
ATOM 1462 N N . SER A 1 194 ? -14.027 9.082 4.968 1.00 97.62 194 SER A N 1
ATOM 1463 C CA . SER A 1 194 ? -14.904 9.164 6.148 1.00 97.62 194 SER A CA 1
ATOM 1464 C C . SER A 1 194 ? -14.940 7.877 6.977 1.00 97.62 194 SER A C 1
ATOM 1466 O O . SER A 1 194 ? -15.289 7.909 8.154 1.00 97.62 194 SER A O 1
ATOM 1468 N N . GLN A 1 195 ? -14.581 6.750 6.360 1.00 97.62 195 GLN A N 1
ATOM 1469 C CA . GLN A 1 195 ? -14.508 5.444 7.002 1.00 97.62 195 GLN A CA 1
ATOM 1470 C C . GLN A 1 195 ? -13.072 5.024 7.312 1.00 97.62 195 GLN A C 1
ATOM 1472 O O . GLN A 1 195 ? -12.893 3.954 7.888 1.00 97.62 195 GLN A O 1
ATOM 1477 N N . SER A 1 196 ? -12.070 5.822 6.941 1.00 98.00 196 SER A N 1
ATOM 1478 C CA . SER A 1 196 ? -10.652 5.499 7.106 1.00 98.00 196 SER A CA 1
ATOM 1479 C C . SER A 1 196 ? -10.105 5.990 8.451 1.00 98.00 196 SER A C 1
ATOM 1481 O O . SER A 1 196 ? -10.642 6.913 9.066 1.00 98.00 196 SER A O 1
ATOM 1483 N N . SER A 1 197 ? -9.031 5.367 8.921 1.00 96.69 197 SER A N 1
ATOM 1484 C CA . SER A 1 197 ? -8.344 5.650 10.174 1.00 96.69 197 SER A CA 1
ATOM 1485 C C . SER A 1 197 ? -6.834 5.423 10.028 1.00 96.69 197 SER A C 1
ATOM 1487 O O . SER A 1 197 ? -6.419 4.369 9.555 1.00 96.69 197 SER A O 1
ATOM 1489 N N . PRO A 1 198 ? -5.978 6.338 10.516 1.00 96.44 198 PRO A N 1
ATOM 1490 C CA . PRO A 1 198 ? -4.525 6.170 10.475 1.00 96.44 198 PRO A CA 1
ATOM 1491 C C . PRO A 1 198 ? -3.987 5.231 11.572 1.00 96.44 198 PRO A C 1
ATOM 1493 O O . PRO A 1 198 ? -2.802 5.296 11.887 1.00 96.44 198 PRO A O 1
ATOM 1496 N N . LEU A 1 199 ? -4.847 4.447 12.232 1.00 95.88 199 LEU A N 1
ATOM 1497 C CA . LEU A 1 199 ? -4.528 3.725 13.473 1.00 95.88 199 LEU A CA 1
ATOM 1498 C C . LEU A 1 199 ? -4.509 2.199 13.334 1.00 95.88 199 LEU A C 1
ATOM 1500 O O . LEU A 1 199 ? -4.149 1.532 14.298 1.00 95.88 199 LEU A O 1
ATOM 1504 N N . ALA A 1 200 ? -4.921 1.657 12.188 1.00 93.62 200 ALA A N 1
ATOM 1505 C CA . ALA A 1 200 ? -4.853 0.223 11.937 1.00 93.62 200 ALA A CA 1
ATOM 1506 C C . ALA A 1 200 ? -3.447 -0.146 11.451 1.00 93.62 200 ALA A C 1
ATOM 1508 O O . ALA A 1 200 ? -2.968 0.416 10.464 1.00 93.62 200 ALA A O 1
ATOM 1509 N N . ASP A 1 201 ? -2.797 -1.092 12.122 1.00 92.06 201 ASP A N 1
ATOM 1510 C CA . ASP A 1 201 ? -1.477 -1.589 11.733 1.00 92.06 201 ASP A CA 1
ATOM 1511 C C . ASP A 1 201 ? -1.573 -2.632 10.609 1.00 92.06 201 ASP A C 1
ATOM 1513 O O . ASP A 1 201 ? -0.646 -2.756 9.802 1.00 92.06 201 ASP A O 1
ATOM 1517 N N . SER A 1 202 ? -2.723 -3.304 10.478 1.00 93.50 202 SER A N 1
ATOM 1518 C CA . SER A 1 202 ? -2.980 -4.321 9.455 1.00 93.50 202 SER A CA 1
ATOM 1519 C C . SER A 1 202 ? -4.338 -4.170 8.738 1.00 93.50 202 SER A C 1
ATOM 1521 O O . SER A 1 202 ? -5.295 -3.594 9.273 1.00 93.50 202 SER A O 1
ATOM 1523 N N . PRO A 1 203 ? -4.499 -4.762 7.532 1.00 94.88 203 PRO A N 1
ATOM 1524 C CA . PRO A 1 203 ? -5.794 -4.800 6.842 1.00 94.88 203 PRO A CA 1
ATOM 1525 C C . PRO A 1 203 ? -6.901 -5.477 7.664 1.00 94.88 203 PRO A C 1
ATOM 1527 O O . PRO A 1 203 ? -8.082 -5.147 7.534 1.00 94.88 203 PRO A O 1
ATOM 1530 N N . LYS A 1 204 ? -6.536 -6.425 8.533 1.00 94.50 204 LYS A N 1
ATOM 1531 C CA . LYS A 1 204 ? -7.494 -7.163 9.358 1.00 94.50 204 LYS A CA 1
ATOM 1532 C C . LYS A 1 204 ? -7.970 -6.381 10.573 1.00 94.50 204 LYS A C 1
ATOM 1534 O O . LYS A 1 204 ? -9.149 -6.472 10.902 1.00 94.50 204 LYS A O 1
ATOM 1539 N N . GLU A 1 205 ? -7.137 -5.524 11.154 1.00 95.50 205 GLU A N 1
ATOM 1540 C CA . GLU A 1 205 ? -7.606 -4.533 12.130 1.00 95.50 205 GLU A CA 1
ATOM 1541 C C . GLU A 1 205 ? -8.587 -3.537 11.508 1.00 95.50 205 GLU A C 1
ATOM 1543 O O . GLU A 1 205 ? -9.590 -3.190 12.131 1.00 95.50 205 GLU A O 1
ATOM 1548 N N . THR A 1 206 ? -8.355 -3.126 10.256 1.00 97.31 206 THR A N 1
ATOM 1549 C CA . THR A 1 206 ? -9.305 -2.282 9.511 1.00 97.31 206 THR A CA 1
ATOM 1550 C C . THR A 1 206 ? -10.662 -2.976 9.365 1.00 97.31 206 THR A C 1
ATOM 1552 O O . THR A 1 206 ? -11.702 -2.391 9.666 1.00 97.31 206 THR A O 1
ATOM 1555 N N . GLU A 1 207 ? -10.667 -4.246 8.953 1.00 96.88 207 GLU A N 1
ATOM 1556 C CA . GLU A 1 207 ? -11.889 -5.051 8.826 1.00 96.88 207 GLU A CA 1
ATOM 1557 C C . GLU A 1 207 ? -12.603 -5.207 10.181 1.00 96.88 207 GLU A C 1
ATOM 1559 O O . GLU A 1 207 ? -13.803 -4.937 10.294 1.00 96.88 207 GLU A O 1
ATOM 1564 N N . MET A 1 208 ? -11.854 -5.546 11.237 1.00 96.81 208 MET A N 1
ATOM 1565 C CA . MET A 1 208 ? -12.363 -5.647 12.607 1.00 96.81 208 MET A CA 1
ATOM 1566 C C . MET A 1 208 ? -12.988 -4.324 13.074 1.00 96.81 208 MET A C 1
ATOM 1568 O O . MET A 1 208 ? -14.071 -4.324 13.666 1.00 96.81 208 MET A O 1
ATOM 1572 N N . ARG A 1 209 ? -12.358 -3.185 12.766 1.00 97.75 209 ARG A N 1
ATOM 1573 C CA . ARG A 1 209 ? -12.865 -1.844 13.086 1.00 97.75 209 ARG A CA 1
ATOM 1574 C C . ARG A 1 209 ? -14.186 -1.564 12.388 1.00 97.75 209 ARG A C 1
ATOM 1576 O O . ARG A 1 209 ? -15.130 -1.140 13.050 1.00 97.75 209 ARG A O 1
ATOM 1583 N N . LEU A 1 210 ? -14.278 -1.813 11.084 1.00 97.81 210 LEU A N 1
ATOM 1584 C CA . LEU A 1 210 ? -15.495 -1.558 10.307 1.00 97.81 210 LEU A CA 1
ATOM 1585 C C . LEU A 1 210 ? -16.676 -2.421 10.777 1.00 97.81 210 LEU A C 1
ATOM 1587 O O . LEU A 1 210 ? -17.806 -1.932 10.847 1.00 97.81 210 LEU A O 1
ATOM 1591 N N . LEU A 1 211 ? -16.430 -3.677 11.161 1.00 97.19 211 LEU A N 1
ATOM 1592 C CA . LEU A 1 211 ? -17.448 -4.536 11.776 1.00 97.19 211 LEU A CA 1
ATOM 1593 C C . LEU A 1 211 ? -17.858 -4.019 13.162 1.00 97.19 211 LEU A C 1
ATOM 1595 O O . LEU A 1 211 ? -19.046 -3.919 13.475 1.00 97.19 211 LEU A O 1
ATOM 1599 N N . THR A 1 212 ? -16.883 -3.632 13.984 1.00 97.12 212 THR A N 1
ATOM 1600 C CA . THR A 1 212 ? -17.134 -3.159 15.352 1.00 97.12 212 THR A CA 1
ATOM 1601 C C . THR A 1 212 ? -17.887 -1.829 15.373 1.00 97.12 212 THR A C 1
ATOM 1603 O O . THR A 1 212 ? -18.752 -1.645 16.226 1.00 97.12 212 THR A O 1
ATOM 1606 N N . VAL A 1 213 ? -17.649 -0.927 14.411 1.00 97.06 213 VAL A N 1
ATOM 1607 C CA . VAL A 1 213 ? -18.426 0.318 14.251 1.00 97.06 213 VAL A CA 1
ATOM 1608 C C . VAL A 1 213 ? -19.922 0.021 14.117 1.00 97.06 213 VAL A C 1
ATOM 1610 O O . VAL A 1 213 ? -20.736 0.684 14.759 1.00 97.06 213 VAL A O 1
ATOM 1613 N N . GLN A 1 214 ? -20.299 -0.999 13.342 1.00 96.25 214 GLN A N 1
ATOM 1614 C CA . GLN A 1 214 ? -21.706 -1.374 13.156 1.00 96.25 214 GLN A CA 1
ATOM 1615 C C . GLN A 1 214 ? -22.330 -1.908 14.452 1.00 96.25 214 GLN A C 1
ATOM 1617 O O . GLN A 1 214 ? -23.471 -1.579 14.782 1.00 96.25 214 GLN A O 1
ATOM 1622 N N . ILE A 1 215 ? -21.574 -2.703 15.217 1.00 96.75 215 ILE A N 1
ATOM 1623 C CA . ILE A 1 215 ? -22.005 -3.208 16.527 1.00 96.75 215 ILE A CA 1
ATOM 1624 C C . ILE A 1 215 ? -22.179 -2.042 17.506 1.00 96.75 215 ILE A C 1
ATOM 1626 O O . ILE A 1 215 ? -23.219 -1.937 18.156 1.00 96.75 215 ILE A O 1
ATOM 1630 N N . ALA A 1 216 ? -21.199 -1.141 17.573 1.00 97.56 216 ALA A N 1
ATOM 1631 C CA . ALA A 1 216 ? -21.232 0.017 18.453 1.00 97.56 216 ALA A CA 1
ATOM 1632 C C . ALA A 1 216 ? -22.461 0.896 18.175 1.00 97.56 216 ALA A C 1
ATOM 1634 O O . ALA A 1 216 ? -23.222 1.202 19.090 1.00 97.56 216 ALA A O 1
ATOM 1635 N N . GLN A 1 217 ? -22.732 1.201 16.902 1.00 96.81 217 GLN A N 1
ATOM 1636 C CA . GLN A 1 217 ? -23.914 1.968 16.494 1.00 96.81 217 GLN A CA 1
ATOM 1637 C C . GLN A 1 217 ? -25.226 1.273 16.869 1.00 96.81 217 GLN A C 1
ATOM 1639 O O . GLN A 1 217 ? -26.138 1.918 17.383 1.00 96.81 217 GLN A O 1
ATOM 1644 N N . ARG A 1 218 ? -25.326 -0.045 16.652 1.00 97.38 218 ARG A N 1
ATOM 1645 C CA . ARG A 1 218 ? -26.535 -0.821 16.959 1.00 97.38 218 ARG A CA 1
ATOM 1646 C C . ARG A 1 218 ? -26.899 -0.798 18.443 1.00 97.38 218 ARG A C 1
ATOM 1648 O O . ARG A 1 218 ? -28.082 -0.823 18.771 1.00 97.38 218 ARG A O 1
ATOM 1655 N N . PHE A 1 219 ? -25.900 -0.788 19.321 1.00 97.12 219 PHE A N 1
ATOM 1656 C CA . PHE A 1 219 ? -26.094 -0.858 20.770 1.00 97.12 219 PHE A CA 1
ATOM 1657 C C . PHE A 1 219 ? -25.855 0.476 21.492 1.00 97.12 219 PHE A C 1
ATOM 1659 O O . PHE A 1 219 ? -25.933 0.514 22.716 1.00 97.12 219 PHE A O 1
ATOM 1666 N N . GLY A 1 220 ? -25.597 1.564 20.759 1.00 97.19 220 GLY A N 1
ATOM 1667 C CA . GLY A 1 220 ? -25.329 2.880 21.344 1.00 97.19 220 GLY A CA 1
ATOM 1668 C C . GLY A 1 220 ? -24.051 2.921 22.187 1.00 97.19 220 GLY A C 1
ATOM 1669 O O . GLY A 1 220 ? -24.041 3.557 23.236 1.00 97.19 220 GLY A O 1
ATOM 1670 N N . LEU A 1 221 ? -23.006 2.210 21.755 1.00 97.56 221 LEU A N 1
ATOM 1671 C CA . LEU A 1 221 ? -21.722 2.103 22.448 1.00 97.56 221 LEU A CA 1
ATOM 1672 C C . LEU A 1 221 ? -20.675 3.040 21.844 1.00 97.56 221 LEU A C 1
ATOM 1674 O O . LEU A 1 221 ? -20.690 3.328 20.644 1.00 97.56 221 LEU A O 1
ATOM 1678 N N . SER A 1 222 ? -19.711 3.436 22.664 1.00 97.38 222 SER A N 1
ATOM 1679 C CA . SER A 1 222 ? -18.534 4.185 22.243 1.00 97.38 222 SER A CA 1
ATOM 1680 C C . SER A 1 222 ? -17.428 3.223 21.814 1.00 97.38 222 SER A C 1
ATOM 1682 O O . SER A 1 222 ? -17.021 2.342 22.575 1.00 97.38 222 SER A O 1
ATOM 1684 N N . LEU A 1 223 ? -16.919 3.415 20.596 1.00 97.06 223 LEU A N 1
ATOM 1685 C CA . LEU A 1 223 ? -15.764 2.693 20.065 1.00 97.06 223 LEU A CA 1
ATOM 1686 C C . LEU A 1 223 ? -14.519 3.578 20.129 1.00 97.06 223 LEU A C 1
ATOM 1688 O O . LEU A 1 223 ? -14.513 4.682 19.582 1.00 97.06 223 LEU A O 1
ATOM 1692 N N . GLN A 1 224 ? -13.450 3.063 20.725 1.00 96.62 224 GLN A N 1
ATOM 1693 C CA . GLN A 1 224 ? -12.143 3.710 20.752 1.00 96.62 224 GLN A CA 1
ATOM 1694 C C . GLN A 1 224 ? -11.094 2.806 20.101 1.00 96.62 224 GLN A C 1
ATOM 1696 O O . GLN A 1 224 ? -11.093 1.603 20.333 1.00 96.62 224 GLN A O 1
ATOM 1701 N N . GLN A 1 225 ? -10.216 3.381 19.279 1.00 96.00 225 GLN A N 1
ATOM 1702 C CA . GLN A 1 225 ? -9.076 2.681 18.676 1.00 96.00 225 GLN A CA 1
ATOM 1703 C C . GLN A 1 225 ? -7.819 2.904 19.521 1.00 96.00 225 GLN A C 1
ATOM 1705 O O . GLN A 1 225 ? -7.692 3.972 20.127 1.00 96.00 225 GLN A O 1
ATOM 1710 N N . GLN A 1 226 ? -6.889 1.946 19.510 1.00 94.25 226 GLN A N 1
ATOM 1711 C CA . GLN A 1 226 ? -5.577 2.054 20.163 1.00 94.25 226 GLN A CA 1
ATOM 1712 C C . GLN A 1 226 ? -5.702 2.457 21.646 1.00 94.25 226 GLN A C 1
ATOM 1714 O O . GLN A 1 226 ? -5.093 3.421 22.112 1.00 94.25 226 GLN A O 1
ATOM 1719 N N . MET A 1 227 ? -6.558 1.748 22.389 1.00 94.88 227 MET A N 1
ATOM 1720 C CA . MET A 1 227 ? -6.892 2.065 23.779 1.00 94.88 227 MET A CA 1
ATOM 1721 C C . MET A 1 227 ? -5.844 1.478 24.739 1.00 94.88 227 MET A C 1
ATOM 1723 O O . MET A 1 227 ? -5.779 0.254 24.887 1.00 94.88 227 MET A O 1
ATOM 1727 N N . PRO A 1 228 ? -5.036 2.304 25.431 1.00 94.19 228 PRO A N 1
ATOM 1728 C CA . PRO A 1 228 ? -4.036 1.800 26.360 1.00 94.19 228 PRO A CA 1
ATOM 1729 C C . PRO A 1 228 ? -4.689 1.238 27.630 1.00 94.19 228 PRO A C 1
ATOM 1731 O O . PRO A 1 228 ? -5.502 1.895 28.285 1.00 94.19 228 PRO A O 1
ATOM 1734 N N . LEU A 1 229 ? -4.293 0.025 28.008 1.00 93.38 229 LEU A N 1
ATOM 1735 C CA . LEU A 1 229 ? -4.705 -0.637 29.240 1.00 93.38 229 LEU A CA 1
ATOM 1736 C C . LEU A 1 229 ? -3.591 -0.528 30.282 1.00 93.38 229 LEU A C 1
ATOM 1738 O O . LEU A 1 229 ? -2.490 -1.039 30.078 1.00 93.38 229 LEU A O 1
ATOM 1742 N N . TYR A 1 230 ? -3.888 0.090 31.423 1.00 93.81 230 TYR A N 1
ATOM 1743 C CA . TYR A 1 230 ? -2.941 0.253 32.527 1.00 93.81 230 TYR A CA 1
ATOM 1744 C C . TYR A 1 230 ? -3.299 -0.623 33.732 1.00 93.81 230 TYR A C 1
ATOM 1746 O O . TYR A 1 230 ? -4.468 -0.801 34.068 1.00 93.81 230 TYR A O 1
ATOM 1754 N N . SER A 1 231 ? -2.271 -1.105 34.432 1.00 93.50 231 SER A N 1
ATOM 1755 C CA . SER A 1 231 ? -2.361 -1.678 35.777 1.00 93.50 231 SER A CA 1
ATOM 1756 C C . SER A 1 231 ? -1.597 -0.768 36.736 1.00 93.50 231 SER A C 1
ATOM 1758 O O . SER A 1 231 ? -0.367 -0.826 36.825 1.00 93.50 231 SER A O 1
ATOM 1760 N N . GLY A 1 232 ? -2.315 0.121 37.426 1.00 93.81 232 GLY A N 1
ATOM 1761 C CA . GLY A 1 232 ? -1.696 1.239 38.143 1.00 93.81 232 GLY A CA 1
ATOM 1762 C C . GLY A 1 232 ? -1.064 2.225 37.155 1.00 93.81 232 GLY A C 1
ATOM 1763 O O . GLY A 1 232 ? -1.739 2.695 36.247 1.00 93.81 232 GLY A O 1
ATOM 1764 N N . SER A 1 233 ? 0.230 2.518 37.305 1.00 94.25 233 SER A N 1
ATOM 1765 C CA . SER A 1 233 ? 0.996 3.362 36.368 1.00 94.25 233 SER A CA 1
ATOM 1766 C C . SER A 1 233 ? 1.645 2.587 35.214 1.00 94.25 233 SER A C 1
ATOM 1768 O O . SER A 1 233 ? 2.210 3.195 34.306 1.00 94.25 233 SER A O 1
ATOM 1770 N N . ARG A 1 234 ? 1.598 1.249 35.234 1.00 95.50 234 ARG A N 1
ATOM 1771 C CA . ARG A 1 234 ? 2.247 0.401 34.228 1.00 95.50 234 ARG A CA 1
ATOM 1772 C C . ARG A 1 234 ? 1.319 0.168 33.039 1.00 95.50 234 ARG A C 1
ATOM 1774 O O . ARG A 1 234 ? 0.217 -0.343 33.230 1.00 95.50 234 ARG A O 1
ATOM 1781 N N . LEU A 1 235 ? 1.787 0.471 31.827 1.00 94.50 235 LEU A N 1
ATOM 1782 C CA . LEU A 1 235 ? 1.125 0.052 30.588 1.00 94.50 235 LEU A CA 1
ATOM 1783 C C . LEU A 1 235 ? 1.216 -1.476 30.466 1.00 94.50 235 LEU A C 1
ATOM 1785 O O . LEU A 1 235 ? 2.308 -2.042 30.531 1.00 94.50 235 LEU A O 1
ATOM 1789 N N . VAL A 1 236 ? 0.065 -2.131 30.342 1.00 93.25 236 VAL A N 1
ATOM 1790 C CA . VAL A 1 236 ? -0.055 -3.586 30.187 1.00 93.25 236 VAL A CA 1
ATOM 1791 C C . VAL A 1 236 ? -0.052 -3.947 28.710 1.00 93.25 236 VAL A C 1
ATOM 1793 O O . VAL A 1 236 ? 0.742 -4.776 28.286 1.00 93.25 236 VAL A O 1
ATOM 1796 N N . THR A 1 237 ? -0.937 -3.316 27.942 1.00 92.75 237 THR A N 1
ATOM 1797 C CA . THR A 1 237 ? -1.063 -3.494 26.493 1.00 92.75 237 THR A CA 1
ATOM 1798 C C . THR A 1 237 ? -1.798 -2.295 25.893 1.00 92.75 237 THR A C 1
ATOM 1800 O O . THR A 1 237 ? -2.329 -1.458 26.627 1.00 92.75 237 THR A O 1
ATOM 1803 N N . ILE A 1 238 ? -1.846 -2.219 24.570 1.00 93.56 238 ILE A N 1
ATOM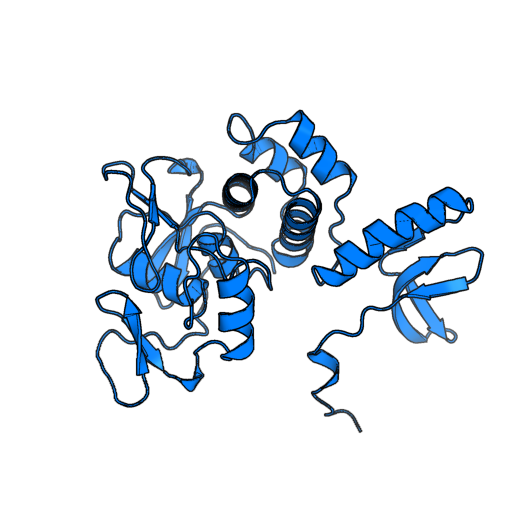 1804 C CA . ILE A 1 238 ? -2.724 -1.321 23.827 1.00 93.56 238 ILE A CA 1
ATOM 1805 C C . ILE A 1 238 ? -3.700 -2.214 23.065 1.00 93.56 238 ILE A C 1
ATOM 1807 O O . ILE A 1 238 ? -3.285 -3.106 22.336 1.00 93.56 238 ILE A O 1
ATOM 1811 N N . LEU A 1 239 ? -4.993 -2.022 23.305 1.00 94.31 239 LEU A N 1
ATOM 1812 C CA . LEU A 1 239 ? -6.047 -2.733 22.591 1.00 94.31 239 LEU A CA 1
ATOM 1813 C C . LEU A 1 239 ? -6.258 -2.060 21.237 1.00 94.31 239 LEU A C 1
ATOM 1815 O O . LEU A 1 239 ? -6.455 -0.842 21.202 1.00 94.31 239 LEU A O 1
ATOM 1819 N N . ASP A 1 240 ? -6.311 -2.835 20.155 1.00 94.88 240 ASP A N 1
ATOM 1820 C CA . ASP A 1 240 ? -6.586 -2.292 18.819 1.00 94.88 240 ASP A CA 1
ATOM 1821 C C . ASP A 1 240 ? -7.914 -1.537 18.813 1.00 94.88 240 ASP A C 1
ATOM 1823 O O . ASP A 1 240 ? -8.002 -0.421 18.297 1.00 94.88 240 ASP A O 1
ATOM 1827 N N . LEU A 1 241 ? -8.935 -2.117 19.458 1.00 97.00 241 LEU A N 1
ATOM 1828 C CA . LEU A 1 241 ? -10.245 -1.506 19.658 1.00 97.00 241 LEU A CA 1
ATOM 1829 C C . LEU A 1 241 ? -10.782 -1.762 21.069 1.00 97.00 241 LEU A C 1
ATOM 1831 O O . LEU A 1 241 ? -10.531 -2.800 21.679 1.00 97.00 241 LEU A O 1
ATOM 1835 N N . ALA A 1 242 ? -11.613 -0.849 21.561 1.00 97.06 242 ALA A N 1
ATOM 1836 C CA . ALA A 1 242 ? -12.362 -1.011 22.797 1.00 97.06 242 ALA A CA 1
ATOM 1837 C C . ALA A 1 242 ? -13.799 -0.501 22.648 1.00 97.06 242 ALA A C 1
ATOM 1839 O O . ALA A 1 242 ? -14.025 0.628 22.211 1.00 97.06 242 ALA A O 1
ATOM 1840 N N . LEU A 1 243 ? -14.764 -1.327 23.060 1.00 97.94 243 LEU A N 1
ATOM 1841 C CA . LEU A 1 243 ? -16.129 -0.902 23.362 1.00 97.94 243 LEU A CA 1
ATOM 1842 C C . LEU A 1 243 ? -16.166 -0.472 24.831 1.00 97.94 243 LEU A C 1
ATOM 1844 O O . LEU A 1 243 ? -16.018 -1.303 25.735 1.00 97.94 243 LEU A O 1
ATOM 1848 N N . VAL A 1 244 ? -16.318 0.830 25.063 1.00 95.25 244 VAL A N 1
ATOM 1849 C CA . VAL A 1 244 ? -15.985 1.466 26.348 1.00 95.25 244 VAL A CA 1
ATOM 1850 C C . VAL A 1 244 ? -16.947 1.062 27.466 1.00 95.25 244 VAL A C 1
ATOM 1852 O O . VAL A 1 244 ? -16.509 0.648 28.539 1.00 95.25 244 VAL A O 1
ATOM 1855 N N . GLU A 1 245 ? -18.254 1.147 27.229 1.00 95.38 245 GLU A N 1
ATOM 1856 C CA . GLU A 1 245 ? -19.291 0.903 28.235 1.00 95.38 245 GLU A CA 1
ATOM 1857 C C . GLU A 1 245 ? -19.309 -0.552 28.731 1.00 95.38 245 GLU A C 1
ATOM 1859 O O . GLU A 1 245 ? -19.305 -0.754 29.949 1.00 95.38 245 GLU A O 1
ATOM 1864 N N . PRO A 1 246 ? -19.274 -1.582 27.856 1.00 96.12 246 PRO A N 1
ATOM 1865 C CA . PRO A 1 246 ? -19.221 -2.966 28.313 1.00 96.12 246 PRO A CA 1
ATOM 1866 C C . PRO A 1 246 ? -17.812 -3.402 28.744 1.00 96.12 246 PRO A C 1
ATOM 1868 O O . PRO A 1 246 ? -17.657 -4.529 29.208 1.00 96.12 246 PRO A O 1
ATOM 1871 N N . LYS A 1 247 ? -16.791 -2.538 28.604 1.00 95.38 247 LYS A N 1
ATOM 1872 C CA . LYS A 1 247 ? -15.376 -2.831 28.898 1.00 95.38 247 LYS A CA 1
ATOM 1873 C C . LYS A 1 247 ? -14.841 -4.036 28.120 1.00 95.38 247 LYS A C 1
ATOM 1875 O O . LYS A 1 247 ? -14.147 -4.888 28.673 1.00 95.38 247 LYS A O 1
ATOM 1880 N N . ILE A 1 248 ? -15.169 -4.103 26.833 1.00 96.25 248 ILE A N 1
ATOM 1881 C CA . ILE A 1 248 ? -14.705 -5.169 25.941 1.00 96.25 248 ILE A CA 1
ATOM 1882 C C . ILE A 1 248 ? -13.560 -4.624 25.093 1.00 96.25 248 ILE A C 1
ATOM 1884 O O . ILE A 1 248 ? -13.752 -3.678 24.331 1.00 96.25 248 ILE A O 1
ATOM 1888 N N . GLY A 1 249 ? -12.382 -5.229 25.228 1.00 95.62 249 GLY A N 1
ATOM 1889 C CA . GLY A 1 249 ? -11.238 -5.003 24.348 1.00 95.62 249 GLY A CA 1
ATOM 1890 C C . GLY A 1 249 ? -11.198 -6.024 23.216 1.00 95.62 249 GLY A C 1
ATOM 1891 O O . GLY A 1 249 ? -11.539 -7.188 23.424 1.00 95.62 249 GLY A O 1
ATOM 1892 N N . LEU A 1 250 ? -10.776 -5.592 22.033 1.00 95.12 250 LEU A N 1
ATOM 1893 C CA . LEU A 1 250 ? -10.564 -6.435 20.862 1.00 95.12 250 LEU A CA 1
ATOM 1894 C C . LEU A 1 250 ? -9.117 -6.256 20.404 1.00 95.12 250 LEU A C 1
ATOM 1896 O O . LEU A 1 250 ? -8.626 -5.129 20.327 1.00 95.12 250 LEU A O 1
ATOM 1900 N N . MET A 1 251 ? -8.462 -7.372 20.106 1.00 92.50 251 MET A N 1
ATOM 1901 C CA . MET A 1 251 ? -7.119 -7.411 19.540 1.00 92.50 251 MET A CA 1
ATOM 1902 C C . MET A 1 251 ? -7.118 -8.393 18.375 1.00 92.50 251 MET A C 1
ATOM 1904 O O . MET A 1 251 ? -7.689 -9.482 18.482 1.00 92.50 251 MET A O 1
ATOM 1908 N N . TYR A 1 252 ? -6.493 -8.006 17.275 1.00 89.25 252 TYR A N 1
ATOM 1909 C CA . TYR A 1 252 ? -6.220 -8.878 16.156 1.00 89.25 252 TYR A CA 1
ATOM 1910 C C . TYR A 1 252 ? -4.855 -9.535 16.364 1.00 89.25 252 TYR A C 1
ATOM 1912 O O . TYR A 1 252 ? -3.811 -8.892 16.311 1.00 89.25 252 TYR A O 1
ATOM 1920 N N . ASP A 1 253 ? -4.869 -10.843 16.601 1.00 82.38 253 ASP A N 1
ATOM 1921 C CA . ASP A 1 253 ? -3.651 -11.637 16.733 1.00 82.38 253 ASP A CA 1
ATOM 1922 C C . ASP A 1 253 ? -3.100 -11.962 15.332 1.00 82.38 253 ASP A C 1
ATOM 1924 O O . ASP A 1 253 ? -3.589 -12.846 14.621 1.00 82.38 253 ASP A O 1
ATOM 1928 N N . GLY A 1 254 ? -2.131 -11.158 14.890 1.00 71.25 254 GLY A N 1
ATOM 1929 C CA . GLY A 1 254 ? -1.410 -11.362 13.639 1.00 71.25 254 GLY A CA 1
ATOM 1930 C C . GLY A 1 254 ? -0.283 -12.395 13.757 1.00 71.25 254 GLY A C 1
ATOM 1931 O O . GLY A 1 254 ? 0.208 -12.722 14.832 1.00 71.25 254 GLY A O 1
ATOM 1932 N N . SER A 1 255 ? 0.232 -12.846 12.612 1.00 57.09 255 SER A N 1
ATOM 1933 C CA . SER A 1 255 ? 1.304 -13.852 12.485 1.00 57.09 255 SER A CA 1
ATOM 1934 C C . SER A 1 255 ? 2.663 -13.494 13.127 1.00 57.09 255 SER A C 1
ATOM 1936 O O . SER A 1 255 ? 3.611 -14.262 13.002 1.00 57.09 255 SER A O 1
ATOM 1938 N N . HIS A 1 256 ? 2.780 -12.366 13.833 1.00 46.84 256 HIS A N 1
ATOM 1939 C CA . HIS A 1 256 ? 3.952 -12.013 14.646 1.00 46.84 256 HIS A CA 1
ATOM 1940 C C . HIS A 1 256 ? 3.978 -12.713 16.015 1.00 46.84 256 HIS A C 1
ATOM 1942 O O . HIS A 1 256 ? 5.011 -12.710 16.674 1.00 46.84 256 HIS A O 1
ATOM 1948 N N . HIS A 1 257 ? 2.903 -13.403 16.410 1.00 42.06 257 HIS A N 1
ATOM 1949 C CA . HIS A 1 257 ? 2.885 -14.232 17.620 1.00 42.06 257 HIS A CA 1
ATOM 1950 C C . HIS A 1 257 ? 3.522 -15.629 17.458 1.00 42.06 257 HIS A C 1
ATOM 1952 O O . HIS A 1 257 ? 3.544 -16.405 18.414 1.00 42.06 257 HIS A O 1
ATOM 1958 N N . TRP A 1 258 ? 4.077 -15.965 16.283 1.00 33.19 258 TRP A N 1
ATOM 1959 C CA . TRP A 1 258 ? 4.775 -17.245 16.074 1.00 33.19 258 TRP A CA 1
ATOM 1960 C C . TRP A 1 258 ? 6.275 -17.212 16.401 1.00 33.19 258 TRP A C 1
ATOM 1962 O O . TRP A 1 258 ? 6.877 -18.269 16.592 1.00 33.19 258 TRP A O 1
ATOM 1972 N N . GLU A 1 259 ? 6.876 -16.026 16.529 1.00 33.38 259 GLU A N 1
AT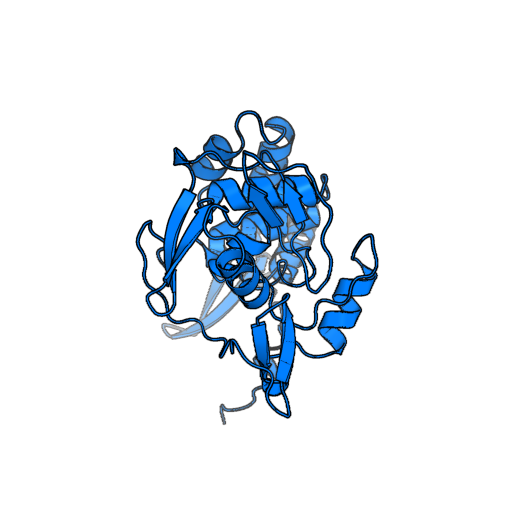OM 1973 C CA . GLU A 1 259 ? 8.246 -15.870 17.031 1.00 33.38 259 GLU A CA 1
ATOM 1974 C C . GLU A 1 259 ? 8.212 -15.766 18.559 1.00 33.38 259 GLU A C 1
ATOM 1976 O O . GLU A 1 259 ? 8.324 -14.705 19.171 1.00 33.38 259 GLU A O 1
ATOM 1981 N N . TYR A 1 260 ? 7.996 -16.922 19.186 1.00 36.22 260 TYR A N 1
ATOM 1982 C CA . TYR A 1 260 ? 8.183 -17.131 20.617 1.00 36.22 260 TYR A CA 1
ATOM 1983 C C . TYR A 1 260 ? 9.678 -17.018 20.959 1.00 36.22 260 TYR A C 1
ATOM 1985 O O . TYR A 1 260 ? 10.357 -18.023 21.126 1.00 36.22 260 TYR A O 1
ATOM 1993 N N . ASP A 1 261 ? 10.176 -15.791 21.094 1.00 34.16 261 ASP A N 1
ATOM 1994 C CA . ASP A 1 261 ? 11.464 -15.497 21.734 1.00 34.16 261 ASP A CA 1
ATOM 1995 C C . ASP A 1 261 ? 11.288 -14.412 22.807 1.00 34.16 261 ASP A C 1
ATOM 1997 O O . ASP A 1 261 ? 11.988 -13.407 22.852 1.00 34.16 261 ASP A O 1
ATOM 2001 N N . GLN A 1 262 ? 10.319 -14.621 23.706 1.00 33.09 262 GLN A N 1
ATOM 2002 C CA . GLN A 1 262 ? 10.334 -14.031 25.049 1.00 33.09 262 GLN A CA 1
ATOM 2003 C C . GLN A 1 262 ? 9.824 -15.057 26.071 1.00 33.09 262 GLN A C 1
ATOM 2005 O O . GLN A 1 262 ? 8.625 -15.179 26.332 1.00 33.09 262 GLN A O 1
ATOM 2010 N N . ARG A 1 263 ? 10.765 -15.815 26.638 1.00 33.69 263 ARG A N 1
ATOM 2011 C CA . ARG A 1 263 ? 10.675 -16.380 27.988 1.00 33.69 263 ARG A CA 1
ATOM 2012 C C . ARG A 1 263 ? 11.732 -15.719 28.854 1.00 33.69 263 ARG A C 1
ATOM 2014 O O . ARG A 1 263 ? 12.860 -15.554 28.344 1.00 33.69 263 ARG A O 1
#

pLDDT: mean 92.58, std 11.21, range [33.09, 98.62]

Organism: NCBI:txid2594913

Foldseek 3Di:
DADDFAAEDEDPWPKDQDDDPQWDAQAPRIIGHLVQWDDPVVQQVLLVVDPNSARQRHFLQSSLVVQCVVVVQKEFAALSLCVVLVQPPPRGSDAGAIADLPDDQDGDGRHHHGYDNDQADPVQWGWYHYPNDTHTYGDLLSRLLSNLVVVPQPLLSNQQSVLSSCQPHVDDLVSNLVNCVVRPDNVSSVVSVVLHDVQDPHSVLSVVSVVVVVVCVVVVWDKDAQQFDDDVPDTPGTARMARVPVGDGHHDDDPVVVPPPDD

Secondary structure (DSSP, 8-state):
----TT-EE--SS--BSS--TTEEE-SSS-EEEGGGSPPHHHHHHHHHHSTT-----S-HHHHHHHHHHHSTT-EE-HHHHHHHTT--SSSTTSPPEEE-TTSPPB---SSSPEEES-S--GGGEEEEEETTEEEEEE-HHHHHHHHHHHHTT-HHHHHHHHHHHHHHH---HHHHHHHHTTTS-HHHHHHHHHH--TT-SSHHHHHHHHHHHHHHHHHTPPEEEEEEEEETTEEEEEEEEEETTTTEEE----GGGG-----

Sequence (263 aa):
MTLFDGMTNATPWPIKSAPDPGCEQISARHFLPTSALRPTWAVLADARTHPRSIEYGAPAAARALALAEEHPESIIVGHSALAVYGLPHLVEGWDTTLVLPRAGNATGDALSATITRRGCRDSEAWALIFNGYPFRVANPAVTTCGALKVIGGDELESIQLVDAAMRHLSVTAGELRDAARYRVNGRWLEKILSQSSPLADSPKETEMRLLTVQIAQRFGLSLQQQMPLYSGSRLVTILDLALVEPKIGLMYDGSHHWEYDQR

Radius of gyration: 19.97 Å; chains: 1; bounding box: 50×38×64 Å